Protein 3G5O (pdb70)

Organism: Mycobacterium tuberculosis (strain ATCC 25618 / H37Rv) (NCBI:txid83332)

GO terms:
  GO:0006355 regulation of DNA-templated transcription (P, IDA)
  GO:0045927 positive regulation of growth (P, IMP)
  GO:0097351 toxin sequestering activity (F, IPI)
  GO:0005515 protein binding (F, IPI)

Structure (mmCIF, N/CA/C/O backbone):
data_3G5O
#
_entry.id   3G5O
#
_cell.length_a   75.540
_cell.length_b   79.481
_cell.length_c   86.278
_cell.angle_alpha   90.00
_cell.angle_beta   90.00
_cell.angle_gamma   90.00
#
_symmetry.space_group_name_H-M   'P 21 21 21'
#
loop_
_entity.id
_entity.type
_entity.pdbx_description
1 polymer 'Uncharacterized protein Rv2865'
2 polymer 'Uncharacterized protein Rv2866'
3 non-polymer 'THIOCYANATE ION'
4 non-polymer 'CHLORIDE ION'
5 non-polymer GLYCEROL
6 non-polymer IMIDAZOLE
7 non-polymer 2-AMINO-2-HYDROXYMETHYL-PROPANE-1,3-DIOL
8 water water
#
loop_
_atom_site.group_PDB
_atom_site.id
_atom_site.type_symbol
_atom_site.label_atom_id
_atom_site.label_alt_id
_atom_site.label_comp_id
_atom_site.label_asym_id
_atom_site.label_entity_id
_atom_site.label_seq_id
_atom_site.pdbx_PDB_ins_code
_atom_site.Cartn_x
_atom_site.Cartn_y
_atom_site.Cartn_z
_atom_site.occupancy
_atom_site.B_iso_or_equiv
_atom_site.auth_seq_id
_atom_site.auth_comp_id
_atom_site.auth_asym_id
_atom_site.auth_atom_id
_atom_site.pdbx_PDB_model_num
ATOM 1 N N . LEU A 1 7 ? -1.397 -3.067 29.284 1.00 49.06 7 LEU A N 1
ATOM 2 C CA . LEU A 1 7 ? -1.821 -2.797 27.874 1.00 49.24 7 LEU A CA 1
ATOM 3 C C . LEU A 1 7 ? -1.765 -1.295 27.530 1.00 49.42 7 LEU A C 1
ATOM 4 O O . LEU A 1 7 ? -2.084 -0.450 28.368 1.00 49.45 7 LEU A O 1
ATOM 6 N N . MET A 1 8 ? -1.339 -0.960 26.314 1.00 49.61 8 MET A N 1
ATOM 7 C CA . MET A 1 8 ? -1.176 0.450 25.906 1.00 49.77 8 MET A CA 1
ATOM 8 C C . MET A 1 8 ? -1.814 0.755 24.550 1.00 48.66 8 MET A C 1
ATOM 9 O O . MET A 1 8 ? -1.112 0.962 23.553 1.00 49.57 8 MET A O 1
ATOM 14 N N . ARG A 1 9 ? -3.143 0.799 24.533 1.00 46.26 9 ARG A N 1
ATOM 15 C CA . ARG A 1 9 ? -3.927 0.914 23.312 1.00 44.36 9 ARG A CA 1
ATOM 16 C C . ARG A 1 9 ? -4.096 2.355 22.790 1.00 43.28 9 ARG A C 1
ATOM 17 O O . ARG A 1 9 ? -4.278 3.299 23.553 1.00 42.85 9 ARG A O 1
ATOM 25 N N . ILE A 1 10 ? -4.036 2.504 21.472 1.00 41.79 10 ILE A N 1
ATOM 26 C CA . ILE A 1 10 ? -4.279 3.760 20.801 1.00 40.38 10 ILE A CA 1
ATOM 27 C C . ILE A 1 10 ? -5.562 3.572 20.012 1.00 39.91 10 ILE A C 1
ATOM 28 O O . ILE A 1 10 ? -5.645 2.710 19.146 1.00 39.71 10 ILE A O 1
ATOM 33 N N . LEU A 1 11 ? -6.569 4.373 20.326 1.00 38.55 11 LEU A N 1
ATOM 34 C CA . LEU A 1 11 ? -7.906 4.150 19.819 1.00 37.62 11 LEU A CA 1
ATOM 35 C C . LEU A 1 11 ? -8.582 5.416 19.332 1.00 37.11 11 LEU A C 1
ATOM 36 O O . LEU A 1 11 ? -8.441 6.474 19.948 1.00 37.45 11 LEU A O 1
ATOM 41 N N . PRO A 1 12 ? -9.352 5.304 18.235 1.00 37.05 12 PRO A N 1
ATOM 42 C CA . PRO A 1 12 ? -10.153 6.453 17.810 1.00 36.08 12 PRO A CA 1
ATOM 43 C C . PRO A 1 12 ? -11.310 6.693 18.765 1.00 35.65 12 PRO A C 1
ATOM 44 O O . PRO A 1 12 ? -11.786 5.761 19.395 1.00 34.45 12 PRO A O 1
ATOM 48 N N . ILE A 1 13 ? -11.749 7.942 18.851 1.00 34.91 13 ILE A N 1
ATOM 49 C CA . ILE A 1 13 ? -12.831 8.334 19.716 1.00 36.22 13 ILE A CA 1
ATOM 50 C C . ILE A 1 13 ? -14.129 7.589 19.362 1.00 36.42 13 ILE A C 1
ATOM 51 O O . ILE A 1 13 ? -14.904 7.246 20.262 1.00 36.24 13 ILE A O 1
ATOM 56 N N . SER A 1 14 ? -14.336 7.299 18.063 1.00 36.35 14 SER A N 1
ATOM 57 C CA . SER A 1 14 ? -15.486 6.497 17.601 1.00 36.87 14 SER A CA 1
ATOM 58 C C . SER A 1 14 ? -15.537 5.095 18.215 1.00 37.01 14 SER A C 1
ATOM 59 O O . SER A 1 14 ? -16.613 4.570 18.458 1.00 37.91 14 SER A O 1
ATOM 62 N N . THR A 1 15 ? -14.383 4.498 18.478 1.00 36.62 15 THR A N 1
ATOM 63 C CA . THR A 1 15 ? -14.339 3.205 19.126 1.00 36.55 15 THR A CA 1
ATOM 64 C C . THR A 1 15 ? -14.742 3.331 20.594 1.00 37.51 15 THR A C 1
ATOM 65 O O . THR A 1 15 ? -15.363 2.414 21.147 1.00 37.33 15 THR A O 1
ATOM 69 N N . ILE A 1 16 ? -14.401 4.462 21.225 1.00 37.86 16 ILE A N 1
ATOM 70 C CA . ILE A 1 16 ? -14.745 4.673 22.638 1.00 38.51 16 ILE A CA 1
ATOM 71 C C . ILE A 1 16 ? -16.244 4.953 22.852 1.00 39.54 16 ILE A C 1
ATOM 72 O O . ILE A 1 16 ? -16.865 4.376 23.741 1.00 39.40 16 ILE A O 1
ATOM 77 N N . LYS A 1 17 ? -16.806 5.835 22.032 1.00 41.03 17 LYS A N 1
ATOM 78 C CA . LYS A 1 17 ? -18.197 6.291 22.164 1.00 42.59 17 LYS A CA 1
ATOM 79 C C . LYS A 1 17 ? -19.192 5.132 22.230 1.00 42.68 17 LYS A C 1
ATOM 80 O O . LYS A 1 17 ? -19.224 4.275 21.347 1.00 42.77 17 LYS A O 1
ATOM 86 N N . GLY A 1 18 ? -20.009 5.117 23.276 1.00 42.80 18 GLY A N 1
ATOM 87 C CA . GLY A 1 18 ? -21.027 4.070 23.431 1.00 42.48 18 GLY A CA 1
ATOM 88 C C . GLY A 1 18 ? -20.576 2.907 24.298 1.00 41.92 18 GLY A C 1
ATOM 89 O O . GLY A 1 18 ? -21.429 2.183 24.857 1.00 42.68 18 GLY A O 1
ATOM 90 N N . LYS A 1 19 ? -19.245 2.717 24.392 1.00 40.17 19 LYS A N 1
ATOM 91 C CA . LYS A 1 19 ? -18.638 1.763 25.324 1.00 37.94 19 LYS A CA 1
ATOM 92 C C . LYS A 1 19 ? -17.869 2.480 26.470 1.00 35.74 19 LYS A C 1
ATOM 93 O O . LYS A 1 19 ? -16.932 1.931 27.052 1.00 34.15 19 LYS A O 1
ATOM 99 N N . LEU A 1 20 ? -18.303 3.689 26.806 1.00 33.30 20 LEU A N 1
ATOM 100 C CA . LEU A 1 20 ? -17.559 4.516 27.755 1.00 32.12 20 LEU A CA 1
ATOM 101 C C . LEU A 1 20 ? -17.453 3.804 29.094 1.00 30.86 20 LEU A C 1
ATOM 102 O O . LEU A 1 20 ? -16.382 3.777 29.696 1.00 28.84 20 LEU A O 1
ATOM 107 N N . ASN A 1 21 ? -18.568 3.218 29.535 1.00 29.78 21 ASN A N 1
ATOM 108 C CA . ASN A 1 21 ? -18.601 2.495 30.793 1.00 30.58 21 ASN A CA 1
ATOM 109 C C . ASN A 1 21 ? -17.487 1.463 30.807 1.00 29.25 21 ASN A C 1
ATOM 110 O O . ASN A 1 21 ? -16.773 1.340 31.803 1.00 27.98 21 ASN A O 1
ATOM 115 N N . GLU A 1 22 ? -17.348 0.723 29.696 1.00 27.57 22 GLU A N 1
ATOM 116 C CA . GLU A 1 22 ? -16.474 -0.448 29.666 1.00 26.47 22 GLU A CA 1
ATOM 117 C C . GLU A 1 22 ? -15.022 -0.009 29.655 1.00 25.20 22 GLU A C 1
ATOM 118 O O . GLU A 1 22 ? -14.210 -0.591 30.371 1.00 24.47 22 GLU A O 1
ATOM 124 N N . PHE A 1 23 ? -14.715 1.019 28.869 1.00 23.31 23 PHE A N 1
ATOM 125 C CA . PHE A 1 23 ? -13.334 1.533 28.807 1.00 24.51 23 PHE A CA 1
ATOM 126 C C . PHE A 1 23 ? -12.893 2.136 30.144 1.00 24.07 23 PHE A C 1
ATOM 127 O O . PHE A 1 23 ? -11.745 1.926 30.563 1.00 24.64 23 PHE A O 1
ATOM 135 N N . VAL A 1 24 ? -13.801 2.880 30.791 1.00 23.29 24 VAL A N 1
ATOM 136 C CA . VAL A 1 24 ? -13.541 3.409 32.135 1.00 23.94 24 VAL A CA 1
ATOM 137 C C . VAL A 1 24 ? -13.342 2.269 33.159 1.00 25.53 24 VAL A C 1
ATOM 138 O O . VAL A 1 24 ? -12.363 2.293 33.941 1.00 23.92 24 VAL A O 1
ATOM 142 N N . ASP A 1 25 ? -14.224 1.264 33.130 1.00 26.70 25 ASP A N 1
ATOM 143 C CA . ASP A 1 25 ? -14.063 0.093 34.014 1.00 28.62 25 ASP A CA 1
ATOM 144 C C . ASP A 1 25 ? -12.706 -0.563 33.806 1.00 28.67 25 ASP A C 1
ATOM 145 O O . ASP A 1 25 ? -12.078 -0.969 34.797 1.00 29.71 25 ASP A O 1
ATOM 150 N N . ALA A 1 26 ? -12.263 -0.671 32.538 1.00 28.06 26 ALA A N 1
ATOM 151 C CA . ALA A 1 26 ? -11.017 -1.359 32.188 1.00 28.92 26 ALA A CA 1
ATOM 152 C C . ALA A 1 26 ? -9.752 -0.670 32.747 1.00 28.66 26 ALA A C 1
ATOM 153 O O . ALA A 1 26 ? -8.920 -1.333 33.359 1.00 29.97 26 ALA A O 1
ATOM 155 N N . VAL A 1 27 ? -9.603 0.640 32.536 1.00 27.22 27 VAL A N 1
ATOM 156 C CA . VAL A 1 27 ? -8.433 1.325 33.063 1.00 26.09 27 VAL A CA 1
ATOM 157 C C . VAL A 1 27 ? -8.498 1.455 34.605 1.00 26.41 27 VAL A C 1
ATOM 158 O O . VAL A 1 27 ? -7.470 1.476 35.284 1.00 26.20 27 VAL A O 1
ATOM 162 N N . SER A 1 28 ? -9.707 1.510 35.137 1.00 27.05 28 SER A N 1
ATOM 163 C CA . SER A 1 28 ? -9.928 1.656 36.547 1.00 29.19 28 SER A CA 1
ATOM 164 C C . SER A 1 28 ? -9.290 0.550 37.366 1.00 30.17 28 SER A C 1
ATOM 165 O O . SER A 1 28 ? -8.781 0.769 38.459 1.00 30.28 28 SER A O 1
ATOM 168 N N . SER A 1 29 ? -9.371 -0.654 36.850 1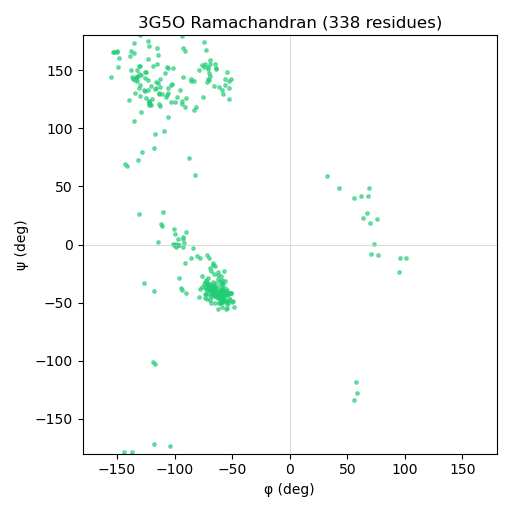.00 31.09 29 SER A N 1
ATOM 169 C CA . SER A 1 29 ? -8.960 -1.823 37.617 1.00 32.93 29 SER A CA 1
ATOM 170 C C . SER A 1 29 ? -7.526 -2.279 37.283 1.00 33.05 29 SER A C 1
ATOM 171 O O . SER A 1 29 ? -7.028 -3.284 37.840 1.00 33.95 29 SER A O 1
ATOM 174 N N . THR A 1 30 ? -6.836 -1.513 36.432 1.00 31.89 30 THR A N 1
ATOM 175 C CA . THR A 1 30 ? -5.542 -1.918 35.895 1.00 30.89 30 THR A CA 1
ATOM 176 C C . THR A 1 30 ? -4.564 -0.735 35.711 1.00 29.91 30 THR A C 1
ATOM 177 O O . THR A 1 30 ? -4.888 0.425 36.005 1.00 28.59 30 THR A O 1
ATOM 181 N N . GLN A 1 31 ? -3.383 -1.062 35.196 1.00 27.95 31 GLN A N 1
ATOM 182 C CA . GLN A 1 31 ? -2.419 -0.110 34.737 1.00 28.34 31 GLN A CA 1
ATOM 183 C C . GLN A 1 31 ? -2.580 0.245 33.242 1.00 27.71 31 GLN A C 1
ATOM 184 O O . GLN A 1 31 ? -1.729 0.903 32.688 1.00 27.72 31 GLN A O 1
ATOM 190 N N . ASP A 1 32 ? -3.671 -0.152 32.598 1.00 28.19 32 ASP A N 1
ATOM 191 C CA . ASP A 1 32 ? -3.804 0.049 31.153 1.00 29.24 32 ASP A CA 1
ATOM 192 C C . ASP A 1 32 ? -3.977 1.544 30.832 1.00 28.86 32 ASP A C 1
ATOM 193 O O . ASP A 1 32 ? -4.557 2.293 31.621 1.00 27.23 32 ASP A O 1
ATOM 198 N N . GLN A 1 33 ? -3.467 1.985 29.688 1.00 28.50 33 GLN A N 1
ATOM 199 C CA . GLN A 1 33 ? -3.746 3.333 29.216 1.00 29.34 33 GLN A CA 1
ATOM 200 C C . GLN A 1 33 ? -4.319 3.318 27.834 1.00 28.12 33 GLN A C 1
ATOM 201 O O . GLN A 1 33 ? -3.978 2.459 27.022 1.00 28.06 33 GLN A O 1
ATOM 207 N N . ILE A 1 34 ? -5.161 4.297 27.569 1.00 26.62 34 ILE A N 1
ATOM 208 C CA . ILE A 1 34 ? -5.729 4.485 26.250 1.00 26.86 34 ILE A CA 1
ATOM 209 C C . ILE A 1 34 ? -5.353 5.867 25.779 1.00 26.46 34 ILE A C 1
ATOM 210 O O . ILE A 1 34 ? -5.665 6.850 26.447 1.00 25.90 34 ILE A O 1
ATOM 215 N N . THR A 1 35 ? -4.651 5.948 24.654 1.00 26.80 35 THR A N 1
ATOM 216 C CA . THR A 1 35 ? -4.496 7.206 23.950 1.00 26.78 35 THR A CA 1
ATOM 217 C C . THR A 1 35 ? -5.660 7.297 22.968 1.00 27.65 35 THR A C 1
ATOM 218 O O . THR A 1 35 ? -5.885 6.378 22.125 1.00 26.88 35 THR A O 1
ATOM 222 N N . ILE A 1 36 ? -6.384 8.404 23.071 1.00 27.04 36 ILE A N 1
ATOM 223 C CA . ILE A 1 36 ? -7.586 8.599 22.332 1.00 28.04 36 ILE A CA 1
ATOM 224 C C . ILE A 1 36 ? -7.208 9.538 21.203 1.00 29.37 36 ILE A C 1
ATOM 225 O O . ILE A 1 36 ? -6.693 10.623 21.463 1.00 27.98 36 ILE A O 1
ATOM 230 N N . THR A 1 37 ? -7.435 9.109 19.960 1.00 30.60 37 THR A N 1
ATOM 231 C CA . THR A 1 37 ? -7.117 9.963 18.808 1.00 33.46 37 THR A CA 1
ATOM 232 C C . THR A 1 37 ? -8.348 10.649 18.223 1.00 35.48 37 THR A C 1
ATOM 233 O O . THR A 1 37 ? -9.472 10.152 18.320 1.00 35.04 37 THR A O 1
ATOM 237 N N . LYS A 1 38 ? -8.100 11.803 17.623 1.00 38.32 38 LYS A N 1
ATOM 238 C CA . LYS A 1 38 ? -9.111 12.638 17.006 1.00 41.94 38 LYS A CA 1
ATOM 239 C C . LYS A 1 38 ? -8.438 13.124 15.727 1.00 43.93 38 LYS A C 1
ATOM 240 O O . LYS A 1 38 ? -7.332 13.675 15.779 1.00 44.01 38 LYS A O 1
ATOM 246 N N . ASN A 1 39 ? -9.091 12.873 14.584 1.00 46.44 39 ASN A N 1
ATOM 247 C CA . ASN A 1 39 ? -8.510 13.098 13.244 1.00 48.15 39 ASN A CA 1
ATOM 248 C C . ASN A 1 39 ? -7.175 12.349 13.072 1.00 48.09 39 ASN A C 1
ATOM 249 O O . ASN A 1 39 ? -6.208 12.891 12.523 1.00 48.97 39 ASN A O 1
ATOM 254 N N . GLY A 1 40 ? -7.099 11.121 13.582 1.00 47.30 40 GLY A N 1
ATOM 255 C CA . GLY A 1 40 ? -5.832 10.359 13.535 1.00 46.38 40 GLY A CA 1
ATOM 256 C C . GLY A 1 40 ? -4.682 10.839 14.437 1.00 44.86 40 GLY A C 1
ATOM 257 O O . GLY A 1 40 ? -3.656 10.151 14.554 1.00 45.50 40 GLY A O 1
ATOM 258 N N . ALA A 1 41 ? -4.836 12.003 15.084 1.00 42.38 41 ALA A N 1
ATOM 259 C CA . ALA A 1 41 ? -3.789 12.520 15.989 1.00 38.99 41 ALA A CA 1
ATOM 260 C C . ALA A 1 41 ? -4.125 12.302 17.491 1.00 36.56 41 ALA A C 1
ATOM 261 O O . ALA A 1 41 ? -5.274 12.531 17.908 1.00 34.89 41 ALA A O 1
ATOM 263 N N . PRO A 1 42 ? -3.122 11.891 18.308 1.00 34.15 42 PRO A N 1
ATOM 264 C CA . PRO A 1 42 ? -3.410 11.667 19.737 1.00 31.91 42 PRO A CA 1
ATOM 265 C C . PRO A 1 42 ? -3.980 12.962 20.301 1.00 30.02 42 PRO A C 1
ATOM 266 O O . PRO A 1 42 ? -3.486 14.027 19.962 1.00 30.22 42 PRO A O 1
ATOM 270 N N . ALA A 1 43 ? -5.017 12.879 21.119 1.00 27.31 43 ALA A N 1
ATOM 271 C CA . ALA A 1 43 ? -5.635 14.075 21.683 1.00 26.58 43 ALA A CA 1
ATOM 272 C C . ALA A 1 43 ? -5.745 14.054 23.198 1.00 25.40 43 ALA A C 1
ATOM 273 O O . ALA A 1 43 ? -5.661 15.102 23.831 1.00 25.48 43 ALA A O 1
ATOM 275 N N . ALA A 1 44 ? -5.937 12.867 23.768 1.00 24.66 44 ALA A N 1
ATOM 276 C CA . ALA A 1 44 ? -6.092 12.703 25.213 1.00 23.28 44 ALA A CA 1
ATOM 277 C C . ALA A 1 44 ? -5.642 11.320 25.597 1.00 23.70 44 ALA A C 1
ATOM 278 O O . ALA A 1 44 ? -5.530 10.397 24.738 1.00 24.33 44 ALA A O 1
ATOM 280 N N . VAL A 1 45 ? -5.444 11.148 26.899 1.00 22.23 45 VAL A N 1
ATOM 281 C CA . VAL A 1 45 ? -5.064 9.868 27.427 1.00 20.81 45 VAL A CA 1
ATOM 282 C C . VAL A 1 45 ? -6.017 9.578 28.587 1.00 21.39 45 VAL A C 1
ATOM 283 O O . VAL A 1 45 ? -6.321 10.469 29.414 1.00 19.96 45 VAL A O 1
ATOM 287 N N . LEU A 1 46 ? -6.483 8.331 28.641 1.00 21.21 46 LEU A N 1
ATOM 288 C CA . LEU A 1 46 ? -7.286 7.872 29.770 1.00 22.90 46 LEU A CA 1
ATOM 289 C C . LEU A 1 46 ? -6.550 6.812 30.578 1.00 22.66 46 LEU A C 1
ATOM 290 O O . LEU A 1 46 ? -6.059 5.839 30.002 1.00 23.70 46 LEU A O 1
ATOM 295 N N . VAL A 1 47 ? -6.485 6.987 31.908 1.00 22.91 47 VAL A N 1
ATOM 296 C CA . VAL A 1 47 ? -5.879 5.992 32.802 1.00 22.50 47 VAL A CA 1
ATOM 297 C C . VAL A 1 47 ? -6.737 5.821 34.048 1.00 21.84 47 VAL A C 1
ATOM 298 O O . VAL A 1 47 ? -7.591 6.642 34.309 1.00 21.18 47 VAL A O 1
ATOM 302 N N . GLY A 1 48 ? -6.493 4.768 34.834 1.00 21.10 48 GLY A N 1
ATOM 303 C CA . GLY A 1 48 ? -7.257 4.546 36.076 1.00 19.81 48 GLY A CA 1
ATOM 304 C C . GLY A 1 48 ? -6.983 5.688 37.046 1.00 20.54 48 GLY A C 1
ATOM 305 O O . GLY A 1 48 ? -5.892 6.319 37.004 1.00 20.90 48 GLY A O 1
ATOM 306 N N . ALA A 1 49 ? -7.951 5.981 37.909 1.00 20.29 49 ALA A N 1
ATOM 307 C CA . ALA A 1 49 ? -7.704 6.922 38.990 1.00 20.03 49 ALA A CA 1
ATOM 308 C C . ALA A 1 49 ? -6.577 6.483 39.939 1.00 20.38 49 ALA A C 1
ATOM 309 O O . ALA A 1 49 ? -5.745 7.328 40.369 1.00 20.32 49 ALA A O 1
ATOM 311 N N . ASP A 1 50 ? -6.551 5.198 40.297 1.00 20.53 50 ASP A N 1
ATOM 312 C CA . ASP A 1 50 ? -5.486 4.648 41.129 1.00 20.73 50 ASP A CA 1
ATOM 313 C C . ASP A 1 50 ? -4.149 4.760 40.380 1.00 19.80 50 ASP A C 1
ATOM 314 O O . ASP A 1 50 ? -3.133 5.147 40.960 1.00 19.34 50 ASP A O 1
ATOM 319 N N . GLU A 1 51 ? -4.152 4.418 39.092 1.00 19.51 51 GLU A N 1
ATOM 320 C CA . GLU A 1 51 ? -2.940 4.580 38.278 1.00 19.23 51 GLU A CA 1
ATOM 321 C C . GLU A 1 51 ? -2.419 6.043 38.255 1.00 19.40 51 GLU A C 1
ATOM 322 O O . GLU A 1 51 ? -1.203 6.287 38.358 1.00 17.60 51 GLU A O 1
ATOM 328 N N . TRP A 1 52 ? -3.338 6.994 38.166 1.00 18.30 52 TRP A N 1
ATOM 329 C CA . TRP A 1 52 ? -2.978 8.405 38.163 1.00 20.01 52 TRP A CA 1
ATOM 330 C C . TRP A 1 52 ? -2.311 8.785 39.505 1.00 20.36 52 TRP A C 1
ATOM 331 O O . TRP A 1 52 ? -1.264 9.418 39.518 1.00 21.19 52 TRP A O 1
ATOM 342 N N . GLU A 1 53 ? -2.881 8.322 40.604 1.00 19.29 53 GLU A N 1
ATOM 343 C CA . GLU A 1 53 ? -2.288 8.503 41.946 1.00 21.49 53 GLU A CA 1
ATOM 344 C C . GLU A 1 53 ? -0.869 7.862 42.053 1.00 19.34 53 GLU A C 1
ATOM 345 O O . GLU A 1 53 ? 0.071 8.511 42.528 1.00 18.99 53 GLU A O 1
ATOM 351 N N . SER A 1 54 ? -0.743 6.601 41.635 1.00 17.63 54 SER A N 1
ATOM 352 C CA . SER A 1 54 ? 0.567 5.926 41.570 1.00 18.22 54 SER A CA 1
ATOM 353 C C . SER A 1 54 ? 1.628 6.758 40.846 1.00 17.70 54 SER A C 1
ATOM 354 O O . SER A 1 54 ? 2.765 6.940 41.334 1.00 16.59 54 SER A O 1
ATOM 357 N N . LEU A 1 55 ? 1.258 7.270 39.681 1.00 18.03 55 LEU A N 1
ATOM 358 C CA . LEU A 1 55 ? 2.144 8.155 38.936 1.00 19.66 55 LEU A CA 1
ATOM 359 C C . LEU A 1 55 ? 2.508 9.463 39.681 1.00 18.66 55 LEU A C 1
ATOM 360 O O . LEU A 1 55 ? 3.691 9.814 39.752 1.00 18.84 55 LEU A O 1
ATOM 365 N N . GLN A 1 56 ? 1.513 10.179 40.202 1.00 18.23 56 GLN A N 1
ATOM 366 C CA . GLN A 1 56 ? 1.768 11.387 41.002 1.00 18.03 56 GLN A CA 1
ATOM 367 C C . GLN A 1 56 ? 2.706 11.110 42.186 1.00 17.63 56 GLN A C 1
ATOM 368 O O . GLN A 1 56 ? 3.579 11.903 42.469 1.00 17.02 56 GLN A O 1
ATOM 374 N N . GLU A 1 57 ? 2.516 9.984 42.893 1.00 17.15 57 GLU A N 1
ATOM 375 C CA . GLU A 1 57 ? 3.377 9.690 44.018 1.00 16.63 57 GLU A CA 1
ATOM 376 C C . GLU A 1 57 ? 4.781 9.254 43.550 1.00 16.88 57 GLU A C 1
ATOM 377 O O . GLU A 1 57 ? 5.777 9.507 44.228 1.00 16.33 57 GLU A O 1
ATOM 383 N N . THR A 1 58 ? 4.876 8.586 42.397 1.00 16.00 58 THR A N 1
ATOM 384 C CA . THR A 1 58 ? 6.185 8.241 41.881 1.00 15.99 58 THR A CA 1
ATOM 385 C C . THR A 1 58 ? 6.980 9.513 41.556 1.00 16.05 58 THR A C 1
ATOM 386 O O . THR A 1 58 ? 8.181 9.612 41.856 1.00 16.59 58 THR A O 1
ATOM 390 N N . LEU A 1 59 ? 6.306 10.449 40.899 1.00 16.57 59 LEU A N 1
ATOM 391 C CA . LEU A 1 59 ? 6.885 11.767 40.602 1.00 17.89 59 LEU A CA 1
ATOM 392 C C . LEU A 1 59 ? 7.368 12.452 41.872 1.00 17.60 59 LEU A C 1
ATOM 393 O O . LEU A 1 59 ? 8.509 12.934 41.936 1.00 17.94 59 LEU A O 1
ATOM 398 N N . TYR A 1 60 ? 6.523 12.474 42.899 1.00 18.09 60 TYR A N 1
ATOM 399 C CA . TYR A 1 60 ? 6.954 13.071 44.152 1.00 18.66 60 TYR A CA 1
ATOM 400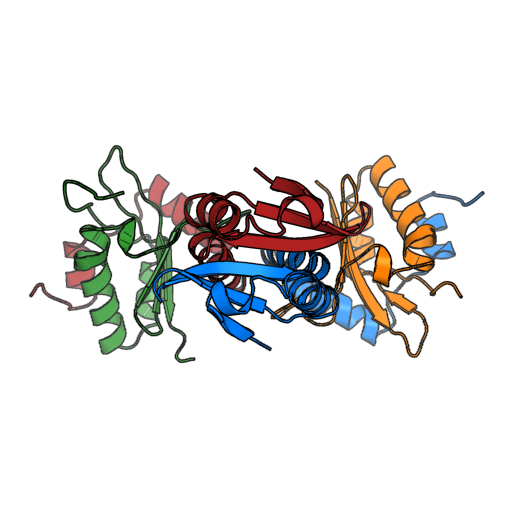 C C . TYR A 1 60 ? 8.257 12.431 44.684 1.00 18.24 60 TYR A C 1
ATOM 401 O O . TYR A 1 60 ? 9.250 13.133 44.974 1.00 17.19 60 TYR A O 1
ATOM 410 N N . TRP A 1 61 ? 8.220 11.107 44.848 1.00 17.51 61 TRP A N 1
ATOM 411 C CA . TRP A 1 61 ? 9.318 10.420 45.545 1.00 18.51 61 TRP A CA 1
ATOM 412 C C . TRP A 1 61 ? 10.643 10.460 44.796 1.00 18.78 61 TRP A C 1
ATOM 413 O O . TRP A 1 61 ? 11.711 10.648 45.435 1.00 17.50 61 TRP A O 1
ATOM 424 N N . LEU A 1 62 ? 10.574 10.331 43.454 1.00 18.03 62 LEU A N 1
ATOM 425 C CA . LEU A 1 62 ? 11.813 10.395 42.632 1.00 17.86 62 LEU A CA 1
ATOM 426 C C . LEU A 1 62 ? 12.525 11.744 42.729 1.00 17.61 62 LEU A C 1
ATOM 427 O O . LEU A 1 62 ? 13.725 11.825 42.468 1.00 17.64 62 LEU A O 1
ATOM 432 N N . ALA A 1 63 ? 11.771 12.794 43.085 1.00 17.88 63 ALA A N 1
ATOM 433 C CA . ALA A 1 63 ? 12.312 14.161 43.240 1.00 18.24 63 ALA A CA 1
ATOM 434 C C . ALA A 1 63 ? 12.946 14.455 44.613 1.00 19.57 63 ALA A C 1
ATOM 435 O O . ALA A 1 63 ? 13.462 15.569 44.824 1.00 18.05 63 ALA A O 1
ATOM 437 N N . GLN A 1 64 ? 12.888 13.487 45.549 1.00 19.42 64 GLN A N 1
ATOM 438 C CA . GLN A 1 64 ? 13.423 13.736 46.889 1.00 19.80 64 GLN A CA 1
ATOM 439 C C . GLN A 1 64 ? 14.945 13.450 46.997 1.00 19.76 64 GLN A C 1
ATOM 440 O O . GLN A 1 64 ? 15.456 12.515 46.384 1.00 19.18 64 GLN A O 1
ATOM 446 N N . PRO A 1 65 ? 15.670 14.280 47.760 1.00 20.43 65 PRO A N 1
ATOM 447 C CA . PRO A 1 65 ? 17.131 14.117 47.826 1.00 20.77 65 PRO A CA 1
ATOM 448 C C . PRO A 1 65 ? 17.509 12.800 48.488 1.00 21.10 65 PRO A C 1
ATOM 449 O O . PRO A 1 65 ? 16.873 12.417 49.497 1.00 21.83 65 PRO A O 1
ATOM 453 N N . GLY A 1 66 ? 18.485 12.099 47.911 1.00 20.91 66 GLY A N 1
ATOM 454 C CA . GLY A 1 66 ? 19.000 10.853 48.477 1.00 22.08 66 GLY A CA 1
ATOM 455 C C . GLY A 1 66 ? 17.945 9.756 48.514 1.00 22.41 66 GLY A C 1
ATOM 456 O O . GLY A 1 66 ? 18.042 8.834 49.356 1.00 23.84 66 GLY A O 1
ATOM 457 N N . ILE A 1 67 ? 16.920 9.852 47.656 1.00 21.25 67 ILE A N 1
ATOM 458 C CA . ILE A 1 67 ? 15.842 8.828 47.655 1.00 20.41 67 ILE A CA 1
ATOM 459 C C . ILE A 1 67 ? 16.365 7.401 47.437 1.00 20.89 67 ILE A C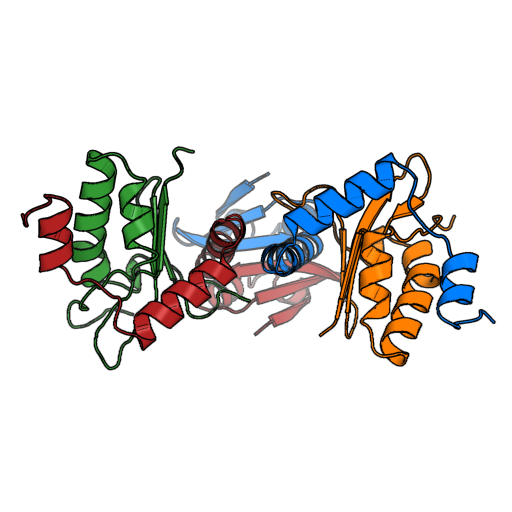 1
ATOM 460 O O . ILE A 1 67 ? 16.019 6.492 48.204 1.00 19.58 67 ILE A O 1
ATOM 465 N N . ARG A 1 68 ? 17.222 7.183 46.436 1.00 20.68 68 ARG A N 1
ATOM 466 C CA . ARG A 1 68 ? 17.659 5.810 46.150 1.00 21.11 68 ARG A CA 1
ATOM 467 C C . ARG A 1 68 ? 18.550 5.212 47.267 1.00 21.86 68 ARG A C 1
ATOM 468 O O . ARG A 1 68 ? 18.414 4.014 47.609 1.00 21.88 68 ARG A O 1
ATOM 476 N N . GLU A 1 69 ? 19.417 6.057 47.813 1.00 22.07 69 GLU A N 1
ATOM 477 C CA . GLU A 1 69 ? 20.297 5.760 48.956 1.00 24.08 69 GLU A CA 1
ATOM 478 C C . GLU A 1 69 ? 19.498 5.452 50.214 1.00 24.13 69 GLU A C 1
ATOM 479 O O . GLU A 1 69 ? 19.844 4.517 50.935 1.00 24.11 69 GLU A O 1
ATOM 485 N N . SER A 1 70 ? 18.429 6.230 50.460 1.00 23.95 70 SER A N 1
ATOM 486 C CA . SER A 1 70 ? 17.446 5.975 51.515 1.00 24.06 70 SER A CA 1
ATOM 487 C C . SER A 1 70 ? 16.865 4.578 51.416 1.00 23.14 70 SER A C 1
ATOM 488 O O . SER A 1 70 ? 16.774 3.860 52.414 1.00 22.88 70 SER A O 1
ATOM 491 N N . ILE A 1 71 ? 16.401 4.235 50.221 1.00 21.17 71 ILE A N 1
ATOM 492 C CA . ILE A 1 71 ? 15.742 2.951 49.995 1.00 20.76 71 ILE A CA 1
ATOM 493 C C . ILE A 1 71 ? 16.723 1.790 50.153 1.00 21.16 71 ILE A C 1
ATOM 494 O O . ILE A 1 71 ? 16.400 0.787 50.767 1.00 20.82 71 ILE A O 1
ATOM 499 N N . ALA A 1 72 ? 17.939 1.972 49.669 1.00 21.18 72 ALA A N 1
ATOM 500 C CA . ALA A 1 72 ? 18.960 0.949 49.809 1.00 22.31 72 ALA A CA 1
ATOM 501 C C . ALA A 1 72 ? 19.324 0.738 51.292 1.00 22.07 72 ALA A C 1
ATOM 502 O O . ALA A 1 72 ? 19.470 -0.397 51.720 1.00 23.40 72 ALA A O 1
ATOM 504 N N . GLU A 1 73 ? 19.421 1.814 52.069 1.00 23.07 73 GLU A N 1
ATOM 505 C CA . GLU A 1 73 ? 19.704 1.726 53.505 1.00 24.10 73 GLU A CA 1
ATOM 506 C C . GLU A 1 73 ? 18.539 1.085 54.279 1.00 22.76 73 GLU A C 1
ATOM 507 O O . GLU A 1 73 ? 18.730 0.221 55.143 1.00 20.99 73 GLU A O 1
ATOM 513 N N . ALA A 1 74 ? 17.322 1.478 53.929 1.00 20.41 74 ALA A N 1
ATOM 514 C CA . ALA A 1 74 ? 16.125 0.868 54.535 1.00 20.76 74 ALA A CA 1
ATOM 515 C C . ALA A 1 74 ? 15.987 -0.623 54.142 1.00 21.26 74 ALA A C 1
ATOM 516 O O . ALA A 1 74 ? 15.585 -1.460 54.963 1.00 19.65 74 ALA A O 1
ATOM 518 N N . ASP A 1 75 ? 16.343 -0.948 52.899 1.00 21.19 75 ASP A N 1
ATOM 519 C CA . ASP A 1 75 ? 16.358 -2.342 52.473 1.00 22.88 75 ASP A CA 1
ATOM 520 C C . ASP A 1 75 ? 17.420 -3.186 53.222 1.00 23.03 75 ASP A C 1
ATOM 521 O O . ASP A 1 75 ? 17.144 -4.356 53.558 1.00 22.50 75 ASP A O 1
ATOM 526 N N . ALA A 1 76 ? 18.597 -2.602 53.482 1.00 23.09 76 ALA A N 1
ATOM 527 C CA . ALA A 1 76 ? 19.602 -3.274 54.317 1.00 23.83 76 ALA A CA 1
ATOM 528 C C . ALA A 1 76 ? 19.146 -3.461 55.767 1.00 23.95 76 ALA A C 1
ATOM 529 O O . ALA A 1 76 ? 19.417 -4.516 56.362 1.00 22.39 76 ALA A O 1
ATOM 531 N N . ASP A 1 77 ? 18.407 -2.481 56.321 1.00 23.32 77 ASP A N 1
ATOM 532 C CA . ASP A 1 77 ? 17.782 -2.664 57.650 1.00 23.76 77 ASP A CA 1
ATOM 533 C C . ASP A 1 77 ? 16.831 -3.847 57.631 1.00 23.02 77 ASP A C 1
ATOM 534 O O . ASP A 1 77 ? 16.863 -4.708 58.548 1.00 22.78 77 ASP A O 1
ATOM 539 N N . ILE A 1 78 ? 15.981 -3.901 56.598 1.00 22.45 78 ILE A N 1
ATOM 540 C CA . ILE A 1 78 ? 15.033 -4.974 56.536 1.00 23.40 78 ILE A CA 1
ATOM 541 C C . ILE A 1 78 ? 15.770 -6.320 56.547 1.00 24.30 78 ILE A C 1
ATOM 542 O O . ILE A 1 78 ? 15.376 -7.217 57.287 1.00 25.45 78 ILE A O 1
ATOM 547 N N . ALA A 1 79 ? 16.830 -6.438 55.758 1.00 24.17 79 ALA A N 1
ATOM 548 C CA . ALA A 1 79 ? 17.555 -7.716 55.616 1.00 25.98 79 ALA A CA 1
ATOM 549 C C . ALA A 1 79 ? 18.304 -8.118 56.894 1.00 26.67 79 ALA A C 1
ATOM 550 O O . ALA A 1 79 ? 18.578 -9.305 57.080 1.00 27.13 79 ALA A O 1
ATOM 552 N N . SER A 1 80 ? 18.626 -7.143 57.759 1.00 25.73 80 SER A N 1
ATOM 553 C CA . SER A 1 80 ? 19.305 -7.408 59.026 1.00 26.17 80 SER A CA 1
ATOM 554 C C . SER A 1 80 ? 18.352 -7.456 60.232 1.00 24.95 80 SER A C 1
ATOM 555 O O . SER A 1 80 ? 18.805 -7.618 61.336 1.00 25.05 80 SER A O 1
ATOM 558 N N . GLY A 1 81 ? 17.052 -7.265 60.018 1.00 23.38 81 GLY A N 1
ATOM 559 C CA . GLY A 1 81 ? 16.104 -7.112 61.132 1.00 22.49 81 GLY A CA 1
ATOM 560 C C . GLY A 1 81 ? 16.291 -5.828 61.961 1.00 20.40 81 GLY A C 1
ATOM 561 O O . GLY A 1 81 ? 15.911 -5.808 63.128 1.00 19.58 81 GLY A O 1
ATOM 562 N N . ARG A 1 82 ? 16.824 -4.750 61.362 1.00 19.96 82 ARG A N 1
ATOM 563 C CA . ARG A 1 82 ? 16.912 -3.459 62.096 1.00 20.66 82 ARG A CA 1
ATOM 564 C C . ARG A 1 82 ? 15.576 -2.688 61.891 1.00 20.40 82 ARG A C 1
ATOM 565 O O . ARG A 1 82 ? 15.502 -1.744 61.098 1.00 19.64 82 ARG A O 1
ATOM 573 N N . THR A 1 83 ? 14.537 -3.150 62.566 1.00 19.31 83 THR A N 1
ATOM 574 C CA . THR A 1 83 ? 13.215 -2.531 62.519 1.00 20.64 83 THR A CA 1
ATOM 575 C C . THR A 1 83 ? 12.645 -2.527 63.921 1.00 21.12 83 THR A C 1
ATOM 576 O O . THR A 1 83 ? 13.134 -3.265 64.806 1.00 20.93 83 THR A O 1
ATOM 580 N N . TYR A 1 84 ? 11.627 -1.687 64.116 1.00 20.98 84 TYR A N 1
ATOM 581 C CA . TYR A 1 84 ? 11.009 -1.417 65.417 1.00 21.35 84 TYR A CA 1
ATOM 582 C C . TYR A 1 84 ? 9.497 -1.492 65.264 1.00 21.67 84 TYR A C 1
ATOM 583 O O . TYR A 1 84 ? 8.939 -1.007 64.257 1.00 20.84 84 TYR A O 1
ATOM 592 N N . GLY A 1 85 ? 8.827 -2.056 66.261 1.00 19.94 85 GLY A N 1
ATOM 593 C CA . GLY A 1 85 ? 7.351 -2.163 66.203 1.00 20.67 85 GLY A CA 1
ATOM 594 C C . GLY A 1 85 ? 6.646 -1.145 67.090 1.00 21.06 85 GLY A C 1
ATOM 595 O O . GLY A 1 85 ? 7.283 -0.295 67.703 1.00 19.23 85 GLY A O 1
ATOM 596 N N . GLU A 1 86 ? 5.322 -1.270 67.188 1.00 22.28 86 GLU A N 1
ATOM 597 C CA . GLU A 1 86 ? 4.492 -0.286 67.871 1.00 22.68 86 GLU A CA 1
ATOM 598 C C . GLU A 1 86 ? 4.911 0.046 69.299 1.00 24.23 86 GLU A C 1
ATOM 599 O O . GLU A 1 86 ? 5.047 1.237 69.641 1.00 23.93 86 GLU A O 1
ATOM 605 N N . ASP A 1 87 ? 5.114 -0.972 70.135 1.00 24.05 87 ASP A N 1
ATOM 606 C CA . ASP A 1 87 ? 5.424 -0.674 71.548 1.00 27.05 87 ASP A CA 1
ATOM 607 C C . ASP A 1 87 ? 6.735 0.073 71.680 1.00 26.19 87 ASP A C 1
ATOM 608 O O . ASP A 1 87 ? 6.803 1.052 72.423 1.00 26.65 87 ASP A O 1
ATOM 613 N N . GLU A 1 88 ? 7.757 -0.344 70.925 1.00 25.71 88 GLU A N 1
ATOM 614 C CA . GLU A 1 88 ? 9.024 0.332 70.978 1.00 25.90 88 GLU A CA 1
ATOM 615 C C . GLU A 1 88 ? 8.956 1.778 70.496 1.00 25.01 88 GLU A C 1
ATOM 616 O O . GLU A 1 88 ? 9.553 2.673 71.109 1.00 24.48 88 GLU A O 1
ATOM 622 N N . ILE A 1 89 ? 8.252 2.001 69.387 1.00 23.10 89 ILE A N 1
ATOM 623 C CA . ILE A 1 89 ? 8.173 3.333 68.819 1.00 22.76 89 ILE A CA 1
ATOM 624 C C . ILE A 1 89 ? 7.360 4.242 69.752 1.00 23.40 89 ILE A C 1
ATOM 625 O O . ILE A 1 89 ? 7.764 5.368 70.000 1.00 24.37 89 ILE A O 1
ATOM 630 N N . ARG A 1 90 ? 6.213 3.759 70.251 1.00 24.81 90 ARG A N 1
ATOM 631 C CA . ARG A 1 90 ? 5.377 4.557 71.160 1.00 25.86 90 ARG A CA 1
ATOM 632 C C . ARG A 1 90 ? 6.144 4.926 72.422 1.00 27.49 90 ARG A C 1
ATOM 633 O O . ARG A 1 90 ? 6.088 6.079 72.882 1.00 27.74 90 ARG A O 1
ATOM 641 N N . ALA A 1 91 ? 6.900 3.977 72.959 1.00 27.64 91 ALA A N 1
ATOM 642 C CA . ALA A 1 91 ? 7.703 4.296 74.141 1.00 29.36 91 ALA A CA 1
ATOM 643 C C . ALA A 1 91 ? 8.897 5.197 73.848 1.00 30.05 91 ALA A C 1
ATOM 644 O O . ALA A 1 91 ? 9.164 6.103 74.616 1.00 30.61 91 ALA A O 1
ATOM 646 N N . GLU A 1 92 ? 9.606 5.017 72.739 1.00 29.84 92 GLU A N 1
ATOM 647 C CA . GLU A 1 92 ? 10.734 5.934 72.493 1.00 31.51 92 GLU A CA 1
ATOM 648 C C . GLU A 1 92 ? 10.287 7.387 72.224 1.00 31.25 92 GLU A C 1
ATOM 649 O O . GLU A 1 92 ? 10.978 8.346 72.597 1.00 29.93 92 GLU A O 1
ATOM 655 N N . PHE A 1 93 ? 9.157 7.552 71.539 1.00 31.10 93 PHE A N 1
ATOM 656 C CA . PHE A 1 93 ? 8.767 8.893 71.121 1.00 31.77 93 PHE A CA 1
ATOM 657 C C . PHE A 1 93 ? 7.712 9.530 72.013 1.00 32.64 93 PHE A C 1
ATOM 658 O O . PHE A 1 93 ? 7.321 10.663 71.760 1.00 33.65 93 PHE A O 1
ATOM 666 N N . GLY A 1 94 ? 7.267 8.803 73.040 1.00 33.12 94 GLY A N 1
ATOM 667 C CA . GLY A 1 94 ? 6.318 9.308 74.051 1.00 33.93 94 GLY A CA 1
ATOM 668 C C . GLY A 1 94 ? 4.914 9.532 73.478 1.00 34.54 94 GLY A C 1
ATOM 669 O O . GLY A 1 94 ? 4.337 10.618 73.653 1.00 34.56 94 GLY A O 1
ATOM 670 N N . VAL A 1 95 ? 4.394 8.535 72.755 1.00 33.17 95 VAL A N 1
ATOM 671 C CA . VAL A 1 95 ? 3.052 8.619 72.150 1.00 33.01 95 VAL A CA 1
ATOM 672 C C . VAL A 1 95 ? 2.313 7.372 72.580 1.00 34.00 95 VAL A C 1
ATOM 673 O O . VAL A 1 95 ? 2.227 6.426 71.796 1.00 32.23 95 VAL A O 1
ATOM 677 N N . PRO A 1 96 ? 1.790 7.363 73.835 1.00 35.43 96 PRO A N 1
ATOM 678 C CA . PRO A 1 96 ? 1.096 6.205 74.376 1.00 37.71 96 PRO A CA 1
ATOM 679 C C . PRO A 1 96 ? -0.246 5.962 73.684 1.00 39.54 96 PRO A C 1
ATOM 680 O O . PRO A 1 96 ? -0.832 6.875 73.104 1.00 38.35 96 PRO A O 1
ATOM 684 N N . ARG A 1 97 ? -0.695 4.716 73.725 1.00 42.66 97 ARG A N 1
ATOM 685 C CA . ARG A 1 97 ? -1.993 4.334 73.199 1.00 46.59 97 ARG A CA 1
ATOM 686 C C . ARG A 1 97 ? -3.100 4.821 74.147 1.00 48.58 97 ARG A C 1
ATOM 687 O O . ARG A 1 97 ? -2.819 5.358 75.220 1.00 48.51 97 ARG A O 1
ATOM 695 N N . ARG A 1 98 ? -4.353 4.644 73.724 1.00 51.78 98 ARG A N 1
ATOM 696 C CA . ARG A 1 98 ? -5.560 4.645 74.616 1.00 54.33 98 ARG A CA 1
ATOM 697 C C . ARG A 1 98 ? -6.427 5.884 74.506 1.00 54.81 98 ARG A C 1
ATOM 698 O O . ARG A 1 98 ? -7.369 5.887 73.702 1.00 55.33 98 ARG A O 1
ATOM 706 N N . VAL B 2 16 ? -6.322 -10.150 60.869 1.00 44.62 16 VAL B N 1
ATOM 707 C CA . VAL B 2 16 ? -6.708 -9.068 59.890 1.00 44.09 16 VAL B CA 1
ATOM 708 C C . VAL B 2 16 ? -5.621 -7.956 59.753 1.00 42.46 16 VAL B C 1
ATOM 709 O O . VAL B 2 16 ? -5.032 -7.837 58.684 1.00 42.77 16 VAL B O 1
ATOM 713 N N . PRO B 2 17 ? -5.363 -7.140 60.820 1.00 41.14 17 PRO B N 1
ATOM 714 C CA . PRO B 2 17 ? -4.390 -6.033 60.649 1.00 39.11 17 PRO B CA 1
ATOM 715 C C . PRO B 2 17 ? -2.939 -6.490 60.494 1.00 36.13 17 PRO B C 1
ATOM 716 O O . PRO B 2 17 ? -2.495 -7.428 61.158 1.00 36.13 17 PRO B O 1
ATOM 720 N N . TYR B 2 18 ? -2.208 -5.810 59.624 1.00 32.42 18 TYR B N 1
ATOM 721 C CA . TYR B 2 18 ? -0.821 -6.143 59.379 1.00 29.56 18 TYR B CA 1
ATOM 722 C C . TYR B 2 18 ? 0.045 -5.650 60.535 1.00 27.23 18 TYR B C 1
ATOM 723 O O . TYR B 2 18 ? -0.320 -4.682 61.251 1.00 25.85 18 TYR B O 1
ATOM 732 N N . THR B 2 19 ? 1.189 -6.299 60.717 1.00 24.38 19 THR B N 1
ATOM 733 C CA . THR B 2 19 ? 2.164 -5.842 61.712 1.00 23.49 19 THR B CA 1
ATOM 734 C C . THR B 2 19 ? 2.957 -4.706 61.090 1.00 22.13 19 THR B C 1
ATOM 735 O O . THR B 2 19 ? 3.630 -4.919 60.087 1.00 22.54 19 THR B O 1
ATOM 739 N N . VAL B 2 20 ? 2.898 -3.515 61.667 1.00 20.57 20 VAL B N 1
ATOM 740 C CA . VAL B 2 20 ? 3.697 -2.375 61.133 1.00 20.31 20 VAL B CA 1
ATOM 741 C C . VAL B 2 20 ? 5.050 -2.186 61.866 1.00 20.03 20 VAL B C 1
ATOM 742 O O . VAL B 2 20 ? 5.127 -2.181 63.091 1.00 19.82 20 VAL B O 1
ATOM 746 N N . ARG B 2 21 ? 6.104 -2.024 61.084 1.00 19.81 21 ARG B N 1
ATOM 747 C CA . ARG B 2 21 ? 7.452 -1.870 61.599 1.00 20.84 21 ARG B CA 1
ATOM 748 C C . ARG B 2 21 ? 8.086 -0.633 60.949 1.00 20.39 21 ARG B C 1
ATOM 749 O O . ARG B 2 21 ? 7.807 -0.331 59.756 1.00 20.22 21 ARG B O 1
ATOM 757 N N . PHE B 2 22 ? 8.932 0.061 61.712 1.00 18.27 22 PHE B N 1
ATOM 758 C CA . PHE B 2 22 ? 9.767 1.110 61.166 1.00 17.37 22 PHE B CA 1
ATOM 759 C C . PHE B 2 22 ? 11.195 0.624 61.065 1.00 18.06 22 PHE B C 1
ATOM 760 O O . PHE B 2 22 ? 11.714 0.106 62.059 1.00 17.92 22 PHE B O 1
ATOM 768 N N . THR B 2 23 ? 11.837 0.805 59.894 1.00 18.21 23 THR B N 1
ATOM 769 C CA . THR B 2 23 ? 13.288 0.637 59.757 1.00 18.65 23 THR B CA 1
ATOM 770 C C . THR B 2 23 ? 14.041 1.667 60.565 1.00 19.41 23 THR B C 1
ATOM 771 O O . THR B 2 23 ? 13.519 2.758 60.849 1.00 19.52 23 THR B O 1
ATOM 775 N N . THR B 2 24 ? 15.281 1.331 60.933 1.00 20.60 24 THR B N 1
ATOM 776 C CA . THR B 2 24 ? 16.175 2.283 61.581 1.00 22.56 24 THR B CA 1
ATOM 777 C C . THR B 2 24 ? 16.244 3.580 60.768 1.00 21.61 24 THR B C 1
ATOM 778 O O . THR B 2 24 ? 16.193 4.665 61.322 1.00 20.82 24 THR B O 1
ATOM 782 N N . THR B 2 25 ? 16.316 3.440 59.450 1.00 22.55 25 THR B N 1
ATOM 783 C CA . THR B 2 25 ? 16.364 4.561 58.536 1.00 23.45 25 THR B CA 1
ATOM 784 C C . THR B 2 25 ? 15.130 5.472 58.720 1.00 23.46 25 THR B C 1
ATOM 785 O O . THR B 2 25 ? 15.269 6.671 58.893 1.00 23.27 25 THR B O 1
ATOM 789 N N . ALA B 2 26 ? 13.936 4.879 58.747 1.00 22.19 26 ALA B N 1
ATOM 790 C CA . ALA B 2 26 ? 12.691 5.648 58.907 1.00 22.54 26 ALA B CA 1
ATOM 791 C C . ALA B 2 26 ? 12.560 6.249 60.312 1.00 23.43 26 ALA B C 1
ATOM 792 O O . ALA B 2 26 ? 12.022 7.356 60.475 1.00 24.00 26 ALA B O 1
ATOM 794 N N . ARG B 2 27 ? 13.073 5.534 61.320 1.00 23.15 27 ARG B N 1
ATOM 795 C CA . ARG B 2 27 ? 13.127 6.053 62.681 1.00 24.09 27 ARG B CA 1
ATOM 796 C C . ARG B 2 27 ? 13.938 7.364 62.782 1.00 23.76 27 ARG B C 1
ATOM 797 O O . ARG B 2 27 ? 13.519 8.279 63.471 1.00 22.86 27 ARG B O 1
ATOM 805 N N . ARG B 2 28 ? 15.087 7.436 62.096 1.00 24.11 28 ARG B N 1
ATOM 806 C CA . ARG B 2 28 ? 15.858 8.672 61.965 1.00 25.83 28 ARG B CA 1
ATOM 807 C C . ARG B 2 28 ? 14.992 9.810 61.416 1.00 25.16 28 ARG B C 1
ATOM 808 O O . ARG B 2 28 ? 15.112 10.957 61.858 1.00 24.68 28 ARG B O 1
ATOM 816 N N . ASP B 2 29 ? 14.154 9.493 60.433 1.00 24.28 29 ASP B N 1
ATOM 817 C CA . ASP B 2 29 ? 13.199 10.488 59.880 1.00 24.91 29 ASP B CA 1
ATOM 818 C C . ASP B 2 29 ? 12.216 10.973 60.926 1.00 24.63 29 ASP B C 1
ATOM 819 O O . ASP B 2 29 ? 11.878 12.159 60.969 1.00 24.51 29 ASP B O 1
ATOM 824 N N . LEU B 2 30 ? 11.737 10.052 61.753 1.00 25.56 30 LEU B N 1
ATOM 825 C CA . LEU B 2 30 ? 10.795 10.407 62.834 1.00 27.09 30 LEU B CA 1
ATOM 826 C C . LEU B 2 30 ? 11.350 11.431 63.801 1.00 28.25 30 LEU B C 1
ATOM 827 O O . LEU B 2 30 ? 10.622 12.326 64.233 1.00 27.76 30 LEU B O 1
ATOM 832 N N . HIS B 2 31 ? 12.653 11.323 64.096 1.00 29.68 31 HIS B N 1
ATOM 833 C CA . HIS B 2 31 ? 13.330 12.235 65.009 1.00 31.26 31 HIS B CA 1
ATOM 834 C C . HIS B 2 31 ? 13.397 13.653 64.512 1.00 31.64 31 HIS B C 1
ATOM 835 O O . HIS B 2 31 ? 13.639 14.556 65.310 1.00 32.47 31 HIS B O 1
ATOM 842 N N . LYS B 2 32 ? 13.196 13.862 63.212 1.00 31.36 32 LYS B N 1
ATOM 843 C CA . LYS B 2 32 ? 13.255 15.196 62.644 1.00 31.89 32 LYS B CA 1
ATOM 844 C C . LYS B 2 32 ? 11.892 15.881 62.592 1.00 30.98 32 LYS B C 1
ATOM 845 O O . LYS B 2 32 ? 11.802 17.028 62.134 1.00 30.96 32 LYS B O 1
ATOM 851 N N . LEU B 2 33 ? 10.847 15.185 63.023 1.00 28.36 33 LEU B N 1
ATOM 852 C CA . LEU B 2 33 ? 9.500 15.728 62.940 1.00 28.31 33 LEU B CA 1
ATOM 853 C C . LEU B 2 33 ? 9.140 16.599 64.147 1.00 28.05 33 LEU B C 1
ATOM 854 O O . LEU B 2 33 ? 9.434 16.223 65.277 1.00 27.40 33 LEU B O 1
ATOM 859 N N . PRO B 2 34 ? 8.431 17.717 63.905 1.00 28.68 34 PRO B N 1
ATOM 860 C CA . PRO B 2 34 ? 7.679 18.402 65.011 1.00 29.11 34 PRO B CA 1
ATOM 861 C C . PRO B 2 34 ? 6.792 17.407 65.783 1.00 28.83 34 PRO B C 1
ATOM 862 O O . PRO B 2 34 ? 6.206 16.518 65.162 1.00 27.49 34 PRO B O 1
ATOM 866 N N . PRO B 2 35 ? 6.682 17.566 67.124 1.00 28.95 35 PRO B N 1
ATOM 867 C CA . PRO B 2 35 ? 6.025 16.549 67.940 1.00 28.60 35 PRO B CA 1
ATOM 868 C C . PRO B 2 35 ? 4.576 16.247 67.530 1.00 27.53 35 PRO B C 1
ATOM 869 O O . PRO B 2 35 ? 4.154 15.117 67.669 1.00 27.26 35 PRO B O 1
ATOM 873 N N . ARG B 2 36 ? 3.809 17.229 67.054 1.00 26.86 36 ARG B N 1
ATOM 874 C CA . ARG B 2 36 ? 2.415 16.945 66.618 1.00 26.58 36 ARG B CA 1
ATOM 875 C C . ARG B 2 36 ? 2.363 16.078 65.350 1.00 25.69 36 ARG B C 1
ATOM 876 O O . ARG B 2 36 ? 1.466 15.226 65.185 1.00 25.34 36 ARG B O 1
ATOM 884 N N . ILE B 2 37 ? 3.296 16.334 64.432 1.00 23.80 37 ILE B N 1
ATOM 885 C CA . ILE B 2 37 ? 3.354 15.565 63.206 1.00 22.13 37 ILE B CA 1
ATOM 886 C C . ILE B 2 37 ? 3.880 14.161 63.531 1.00 21.99 37 ILE B C 1
ATOM 887 O O . ILE B 2 37 ? 3.362 13.158 63.026 1.00 21.25 37 ILE B O 1
ATOM 892 N N . LEU B 2 38 ? 4.903 14.095 64.385 1.00 20.87 38 LEU B N 1
ATOM 893 C CA . LEU B 2 38 ? 5.393 12.804 64.899 1.00 20.06 38 LEU B CA 1
ATOM 894 C C . LEU B 2 38 ? 4.253 11.968 65.482 1.00 19.34 38 LEU B C 1
ATOM 895 O O . LEU B 2 38 ? 4.069 10.814 65.113 1.00 18.52 38 LEU B O 1
ATOM 900 N N . ALA B 2 39 ? 3.418 12.573 66.315 1.00 18.60 39 ALA B N 1
ATOM 901 C CA . ALA B 2 39 ? 2.317 11.810 66.905 1.00 19.48 39 ALA B CA 1
ATOM 902 C C . ALA B 2 39 ? 1.278 11.363 65.847 1.00 18.76 39 ALA B C 1
ATOM 903 O O . ALA B 2 39 ? 0.744 10.282 65.940 1.00 17.76 39 ALA B O 1
ATOM 905 N N . ALA B 2 40 ? 1.081 12.174 64.810 1.00 17.85 40 ALA B N 1
ATOM 906 C CA . ALA B 2 40 ? 0.068 11.916 63.796 1.00 17.94 40 ALA B CA 1
ATOM 907 C C . ALA B 2 40 ? 0.524 10.730 62.956 1.00 18.32 40 ALA B C 1
ATOM 908 O O . ALA B 2 40 ? -0.246 9.827 62.664 1.00 18.96 40 ALA B O 1
ATOM 910 N N . VAL B 2 41 ? 1.813 10.737 62.618 1.00 18.50 41 VAL B N 1
ATOM 911 C CA . VAL B 2 41 ? 2.450 9.650 61.900 1.00 17.23 41 VAL B CA 1
ATOM 912 C C . VAL B 2 41 ? 2.312 8.354 62.696 1.00 18.63 41 VAL B C 1
ATOM 913 O O . VAL B 2 41 ? 1.936 7.332 62.140 1.00 19.21 41 VAL B O 1
ATOM 917 N N . VAL B 2 42 ? 2.641 8.386 63.984 1.00 18.79 42 VAL B N 1
ATOM 918 C CA . VAL B 2 42 ? 2.533 7.167 64.818 1.00 19.86 42 VAL B CA 1
ATOM 919 C C . VAL B 2 42 ? 1.083 6.629 64.867 1.00 20.52 42 VAL B C 1
ATOM 920 O O . VAL B 2 42 ? 0.846 5.416 64.692 1.00 20.17 42 VAL B O 1
ATOM 924 N N . GLU B 2 43 ? 0.111 7.523 65.042 1.00 20.06 43 GLU B N 1
ATOM 925 C CA . GLU B 2 43 ? -1.288 7.076 65.083 1.00 21.17 43 GLU B CA 1
ATOM 926 C C . GLU B 2 43 ? -1.754 6.506 63.754 1.00 20.66 43 GLU B C 1
ATOM 927 O O . GLU B 2 43 ? -2.456 5.524 63.705 1.00 21.02 43 GLU B O 1
ATOM 933 N N . PHE B 2 44 ? -1.338 7.103 62.655 1.00 20.97 44 PHE B N 1
ATOM 934 C CA . PHE B 2 44 ? -1.704 6.551 61.356 1.00 20.09 44 PHE B CA 1
ATOM 935 C C . PHE B 2 44 ? -1.015 5.197 61.108 1.00 19.90 44 PHE B C 1
ATOM 936 O O . PHE B 2 44 ? -1.663 4.242 60.681 1.00 18.96 44 PHE B O 1
ATOM 944 N N . ALA B 2 45 ? 0.304 5.160 61.308 1.00 19.43 45 ALA B N 1
ATOM 945 C CA . ALA B 2 45 ? 1.094 3.956 61.060 1.00 20.49 45 ALA B CA 1
ATOM 946 C C . ALA B 2 45 ? 0.552 2.734 61.797 1.00 21.17 45 ALA B C 1
ATOM 947 O O . ALA B 2 45 ? 0.483 1.648 61.229 1.00 22.18 45 ALA B O 1
ATOM 949 N N . PHE B 2 46 ? 0.149 2.905 63.059 1.00 21.95 46 PHE B N 1
ATOM 950 C CA . PHE B 2 46 ? -0.317 1.759 63.842 1.00 22.59 46 PHE B CA 1
ATOM 951 C C . PHE B 2 46 ? -1.843 1.657 63.899 1.00 23.59 46 PHE B C 1
ATOM 952 O O . PHE B 2 46 ? -2.386 0.825 64.616 1.00 24.05 46 PHE B O 1
ATOM 960 N N . GLY B 2 47 ? -2.517 2.491 63.100 1.00 23.93 47 GLY B N 1
ATOM 961 C CA . GLY B 2 47 ? -3.984 2.505 63.001 1.00 22.81 47 GLY B CA 1
ATOM 962 C C . GLY B 2 47 ? -4.396 2.145 61.598 1.00 23.21 47 GLY B C 1
ATOM 963 O O . GLY B 2 47 ? -4.361 0.959 61.211 1.00 22.17 47 GLY B O 1
ATOM 964 N N . ASP B 2 48 ? -4.775 3.167 60.814 1.00 22.74 48 ASP B N 1
ATOM 965 C CA . ASP B 2 48 ? -5.348 2.961 59.487 1.00 22.96 48 ASP B CA 1
ATOM 966 C C . ASP B 2 48 ? -4.378 2.208 58.583 1.00 22.71 48 ASP B C 1
ATOM 967 O O . ASP B 2 48 ? -4.796 1.335 57.793 1.00 21.34 48 ASP B O 1
ATOM 972 N N . LEU B 2 49 ? -3.083 2.539 58.673 1.00 21.38 49 LEU B N 1
ATOM 973 C CA . LEU B 2 49 ? -2.104 1.870 57.791 1.00 21.91 49 LEU B CA 1
ATOM 974 C C . LEU B 2 49 ? -2.056 0.366 58.074 1.00 23.04 49 LEU B C 1
ATOM 975 O O . LEU B 2 49 ? -1.944 -0.460 57.143 1.00 23.59 49 LEU B O 1
ATOM 980 N N . SER B 2 50 ? -2.112 0.040 59.352 1.00 23.22 50 SER B N 1
ATOM 981 C CA . SER B 2 50 ? -2.080 -1.341 59.770 1.00 26.70 50 SER B CA 1
ATOM 982 C C . SER B 2 50 ? -3.307 -2.088 59.273 1.00 27.01 50 SER B C 1
ATOM 983 O O . SER B 2 50 ? -3.241 -3.277 58.928 1.00 26.82 50 SER B O 1
ATOM 986 N N . ARG B 2 51 ? -4.424 -1.372 59.198 1.00 28.51 51 ARG B N 1
ATOM 987 C CA . ARG B 2 51 ? -5.695 -1.999 58.807 1.00 29.84 51 ARG B CA 1
ATOM 988 C C . ARG B 2 51 ? -5.846 -2.219 57.322 1.00 30.06 51 ARG B C 1
ATOM 989 O O . ARG B 2 51 ? -6.306 -3.292 56.923 1.00 29.92 51 ARG B O 1
ATOM 997 N N . GLU B 2 52 ? -5.495 -1.213 56.507 1.00 28.98 52 GLU B N 1
ATOM 998 C CA . GLU B 2 52 ? -5.693 -1.288 55.066 1.00 29.11 52 GLU B CA 1
ATOM 999 C C . GLU B 2 52 ? -4.577 -0.645 54.259 1.00 28.09 52 GLU B C 1
ATOM 1000 O O . GLU B 2 52 ? -4.782 0.372 53.593 1.00 27.38 52 GLU B O 1
ATOM 1006 N N . PRO B 2 53 ? -3.392 -1.261 54.268 1.00 28.15 53 PRO B N 1
ATOM 1007 C CA . PRO B 2 53 ? -2.243 -0.590 53.650 1.00 27.97 53 PRO B CA 1
ATOM 1008 C C . PRO B 2 53 ? -2.363 -0.437 52.146 1.00 28.24 53 PRO B C 1
ATOM 1009 O O . PRO B 2 53 ? -1.628 0.354 51.547 1.00 28.94 53 PRO B O 1
ATOM 1013 N N . LEU B 2 54 ? -3.257 -1.204 51.522 1.00 28.96 54 LEU B N 1
ATOM 1014 C CA . LEU B 2 54 ? -3.399 -1.142 50.074 1.00 29.04 54 LEU B CA 1
ATOM 1015 C C . LEU B 2 54 ? -4.435 -0.107 49.731 1.00 29.02 54 LEU B C 1
ATOM 1016 O O . LEU B 2 54 ? -4.555 0.291 48.593 1.00 29.28 54 LEU B O 1
ATOM 1021 N N . ARG B 2 55 ? -5.224 0.295 50.705 1.00 27.79 55 ARG B N 1
ATOM 1022 C CA . ARG B 2 55 ? -6.186 1.339 50.452 1.00 28.96 55 ARG B CA 1
ATOM 1023 C C . ARG B 2 55 ? -5.642 2.773 50.718 1.00 27.08 55 ARG B C 1
ATOM 1024 O O . ARG B 2 55 ? -5.884 3.725 49.935 1.00 27.56 55 ARG B O 1
ATOM 1032 N N . VAL B 2 56 ? -4.896 2.937 51.805 1.00 24.48 56 VAL B N 1
ATOM 1033 C CA . VAL B 2 56 ? -4.427 4.268 52.192 1.00 22.67 56 VAL B CA 1
ATOM 1034 C C . VAL B 2 56 ? -3.179 4.694 51.386 1.00 22.12 56 VAL B C 1
ATOM 1035 O O . VAL B 2 56 ? -2.737 5.824 51.473 1.00 22.17 56 VAL B O 1
ATOM 1039 N N . GLY B 2 57 ? -2.590 3.776 50.635 1.00 20.48 57 GLY B N 1
ATOM 1040 C CA . GLY B 2 57 ? -1.406 4.100 49.866 1.00 19.14 57 GLY B CA 1
ATOM 1041 C C . GLY B 2 57 ? -1.523 3.529 48.470 1.00 19.54 57 GLY B C 1
ATOM 1042 O O . GLY B 2 57 ? -2.469 2.764 48.178 1.00 18.61 57 GLY B O 1
ATOM 1043 N N . LYS B 2 58 ? -0.558 3.882 47.614 1.00 18.34 58 LYS B N 1
ATOM 1044 C CA . LYS B 2 58 ? -0.541 3.408 46.231 1.00 19.05 58 LYS B CA 1
ATOM 1045 C C . LYS B 2 58 ? 0.806 2.867 45.854 1.00 18.21 58 LYS B C 1
ATOM 1046 O O . LYS B 2 58 ? 1.817 3.361 46.341 1.00 18.98 58 LYS B O 1
ATOM 1052 N N . PRO B 2 59 ? 0.822 1.840 44.981 1.00 18.30 59 PRO B N 1
ATOM 1053 C CA . PRO B 2 59 ? 2.079 1.222 44.570 1.00 17.38 59 PRO B CA 1
ATOM 1054 C C . PRO B 2 59 ? 2.789 2.190 43.658 1.00 17.95 59 PRO B C 1
ATOM 1055 O O . PRO B 2 59 ? 2.127 2.868 42.841 1.00 18.95 59 PRO B O 1
ATOM 1059 N N . LEU B 2 60 ? 4.099 2.304 43.807 1.00 17.21 60 LEU B N 1
ATOM 1060 C CA . LEU B 2 60 ? 4.859 3.204 42.973 1.00 17.97 60 LEU B CA 1
ATOM 1061 C C . LEU B 2 60 ? 5.377 2.494 41.721 1.00 19.12 60 LEU B C 1
ATOM 1062 O O . LEU B 2 60 ? 5.328 1.255 41.614 1.00 17.85 60 LEU B O 1
ATOM 1067 N N . ARG B 2 61 ? 5.854 3.281 40.757 1.00 19.67 61 ARG B N 1
ATOM 1068 C CA . ARG B 2 61 ? 6.142 2.781 39.401 1.00 19.27 61 ARG B CA 1
ATOM 1069 C C . ARG B 2 61 ? 7.587 3.039 39.047 1.00 19.70 61 ARG B C 1
ATOM 1070 O O . ARG B 2 61 ? 8.323 3.637 39.851 1.00 18.82 61 ARG B O 1
ATOM 1078 N N . ARG B 2 62 ? 7.996 2.543 37.874 1.00 19.27 62 ARG B N 1
ATOM 1079 C CA . ARG B 2 62 ? 9.367 2.706 37.334 1.00 20.73 62 ARG B CA 1
ATOM 1080 C C . ARG B 2 62 ? 10.364 2.172 38.361 1.00 20.60 62 ARG B C 1
ATOM 1081 O O . ARG B 2 62 ? 10.156 1.105 38.924 1.00 19.88 62 ARG B O 1
ATOM 1089 N N . GLU B 2 63 ? 11.422 2.899 38.648 1.00 21.77 63 GLU B N 1
ATOM 1090 C CA . GLU B 2 63 ? 12.455 2.277 39.484 1.00 23.58 63 GLU B CA 1
ATOM 1091 C C . GLU B 2 63 ? 12.050 2.110 40.937 1.00 22.89 63 GLU B C 1
ATOM 1092 O O . GLU B 2 63 ? 12.754 1.449 41.696 1.00 22.25 63 GLU B O 1
ATOM 1098 N N . LEU B 2 64 ? 10.906 2.701 41.306 1.00 21.18 64 LEU B N 1
ATOM 1099 C CA . LEU B 2 64 ? 10.337 2.569 42.667 1.00 21.83 64 LEU B CA 1
ATOM 1100 C C . LEU B 2 64 ? 9.338 1.417 42.783 1.00 20.71 64 LEU B C 1
ATOM 1101 O O . LEU B 2 64 ? 8.692 1.251 43.822 1.00 21.70 64 LEU B O 1
ATOM 1106 N N . ALA B 2 65 ? 9.173 0.645 41.719 1.00 20.91 65 ALA B N 1
ATOM 1107 C CA . ALA B 2 65 ? 8.232 -0.508 41.729 1.00 21.54 65 ALA B CA 1
ATOM 1108 C C . ALA B 2 65 ? 8.562 -1.383 42.921 1.00 21.55 65 ALA B C 1
ATOM 1109 O O . ALA B 2 65 ? 9.747 -1.572 43.200 1.00 21.11 65 ALA B O 1
ATOM 1111 N N . GLY B 2 66 ? 7.536 -1.915 43.598 1.00 20.84 66 GLY B N 1
ATOM 1112 C CA . GLY B 2 66 ? 7.726 -2.657 44.868 1.00 21.78 66 GLY B CA 1
ATOM 1113 C C . GLY B 2 66 ? 7.547 -1.859 46.174 1.00 21.77 66 GLY B C 1
ATOM 1114 O O . GLY B 2 66 ? 7.484 -2.451 47.266 1.00 22.20 66 GLY B O 1
ATOM 1115 N N . THR B 2 67 ? 7.466 -0.533 46.085 1.00 20.83 67 THR B N 1
ATOM 1116 C CA . THR B 2 67 ? 7.231 0.305 47.252 1.00 20.06 67 THR B CA 1
ATOM 1117 C C . THR B 2 67 ? 5.882 0.999 47.077 1.00 19.43 67 THR B C 1
ATOM 1118 O O . THR B 2 67 ? 5.295 0.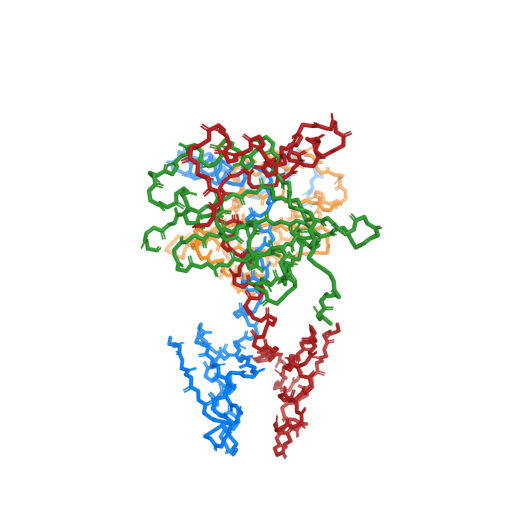965 45.964 1.00 18.57 67 THR B O 1
ATOM 1122 N N . PHE B 2 68 ? 5.392 1.627 48.156 1.00 16.83 68 PHE B N 1
ATOM 1123 C CA . PHE B 2 68 ? 4.032 2.168 48.199 1.00 17.49 68 PHE B CA 1
ATOM 1124 C C . PHE B 2 68 ? 4.178 3.509 48.863 1.00 17.82 68 PHE B C 1
ATOM 1125 O O . PHE B 2 68 ? 5.063 3.666 49.706 1.00 17.42 68 PHE B O 1
ATOM 1133 N N . SER B 2 69 ? 3.321 4.463 48.522 1.00 17.08 69 SER B N 1
ATOM 1134 C CA . SER B 2 69 ? 3.343 5.772 49.183 1.00 17.34 69 SER B CA 1
ATOM 1135 C C . SER B 2 69 ? 1.987 6.018 49.769 1.00 18.31 69 SER B C 1
ATOM 1136 O O . SER B 2 69 ? 1.000 5.911 49.058 1.00 17.70 69 SER B O 1
ATOM 1139 N N . ALA B 2 70 ? 1.957 6.445 51.021 1.00 18.99 70 ALA B N 1
ATOM 1140 C CA . ALA B 2 70 ? 0.721 6.920 51.634 1.00 20.68 70 ALA B CA 1
ATOM 1141 C C . ALA B 2 70 ? 0.926 8.418 51.900 1.00 22.26 70 ALA B C 1
ATOM 1142 O O . ALA B 2 70 ? 1.868 8.838 52.594 1.00 22.44 70 ALA B O 1
ATOM 1144 N N . ARG B 2 71 ? 0.056 9.200 51.297 1.00 23.95 71 ARG B N 1
ATOM 1145 C CA . ARG B 2 71 ? 0.056 10.640 51.394 1.00 26.37 71 ARG B CA 1
ATOM 1146 C C . ARG B 2 71 ? -1.004 11.055 52.411 1.00 27.47 71 ARG B C 1
ATOM 1147 O O . ARG B 2 71 ? -2.188 10.727 52.265 1.00 26.96 71 ARG B O 1
ATOM 1155 N N . ARG B 2 72 ? -0.571 11.779 53.430 1.00 28.87 72 ARG B N 1
ATOM 1156 C CA . ARG B 2 72 ? -1.471 12.340 54.407 1.00 31.49 72 ARG B CA 1
ATOM 1157 C C . ARG B 2 72 ? -1.366 13.866 54.353 1.00 33.18 72 ARG B C 1
ATOM 1158 O O . ARG B 2 72 ? -0.675 14.426 53.486 1.00 34.13 72 ARG B O 1
ATOM 1166 N N . GLY B 2 73 ? -1.996 14.554 55.292 1.00 34.46 73 GLY B N 1
ATOM 1167 C CA . GLY B 2 73 ? -2.112 16.019 55.146 1.00 35.13 73 GLY B CA 1
ATOM 1168 C C . GLY B 2 73 ? -0.748 16.654 55.055 1.00 34.99 73 GLY B C 1
ATOM 1169 O O . GLY B 2 73 ? -0.415 17.362 54.081 1.00 36.14 73 GLY B O 1
ATOM 1170 N N . THR B 2 74 ? 0.083 16.350 56.035 1.00 32.57 74 THR B N 1
ATOM 1171 C CA . THR B 2 74 ? 1.316 17.072 56.110 1.00 32.52 74 THR B CA 1
ATOM 1172 C C . THR B 2 74 ? 2.563 16.194 55.864 1.00 30.08 74 THR B C 1
ATOM 1173 O O . THR B 2 74 ? 3.707 16.684 55.938 1.00 30.97 74 THR B O 1
ATOM 1177 N N . TYR B 2 75 ? 2.358 14.908 55.571 1.00 25.73 75 TYR B N 1
ATOM 1178 C CA . TYR B 2 75 ? 3.479 14.002 55.501 1.00 22.61 75 TYR B CA 1
ATOM 1179 C C . TYR B 2 75 ? 3.163 12.847 54.553 1.00 21.20 75 TYR B C 1
ATOM 1180 O O . TYR B 2 75 ? 2.011 12.636 54.158 1.00 20.05 75 TYR B O 1
ATOM 1189 N N . ARG B 2 76 ? 4.198 12.120 54.180 1.00 19.26 76 ARG B N 1
ATOM 1190 C CA . ARG B 2 76 ? 4.068 10.960 53.292 1.00 18.83 76 ARG B CA 1
ATOM 1191 C C . ARG B 2 76 ? 4.882 9.839 53.906 1.00 19.23 76 ARG B C 1
ATOM 1192 O O . ARG B 2 76 ? 5.923 10.096 54.529 1.00 19.96 76 ARG B O 1
ATOM 1200 N N . LEU B 2 77 ? 4.404 8.597 53.775 1.00 18.72 77 LEU B N 1
ATOM 1201 C CA . LEU B 2 77 ? 5.218 7.448 54.211 1.00 18.49 77 LEU B CA 1
ATOM 1202 C C . LEU B 2 77 ? 5.541 6.608 52.988 1.00 17.99 77 LEU B C 1
ATOM 1203 O O . LEU B 2 77 ? 4.660 6.395 52.144 1.00 17.72 77 LEU B O 1
ATOM 1208 N N . LEU B 2 78 ? 6.768 6.111 52.920 1.00 17.37 78 LEU B N 1
ATOM 1209 C CA . LEU B 2 78 ? 7.193 5.247 51.849 1.00 17.26 78 LEU B CA 1
ATOM 1210 C C . LEU B 2 78 ? 7.375 3.893 52.514 1.00 18.11 78 LEU B C 1
ATOM 1211 O O . LEU B 2 78 ? 8.047 3.803 53.565 1.00 16.20 78 LEU B O 1
ATOM 1216 N N . TYR B 2 79 ? 6.774 2.854 51.936 1.00 17.60 79 TYR B N 1
ATOM 1217 C CA . TYR B 2 79 ? 6.760 1.556 52.607 1.00 18.63 79 TYR B CA 1
ATOM 1218 C C . TYR B 2 79 ? 6.721 0.351 51.675 1.00 19.45 79 TYR B C 1
ATOM 1219 O O . TYR B 2 79 ? 6.510 0.492 50.469 1.00 19.94 79 TYR B O 1
ATOM 1228 N N . ARG B 2 80 ? 6.999 -0.818 52.237 1.00 19.46 80 ARG B N 1
ATOM 1229 C CA . ARG B 2 80 ? 6.784 -2.074 51.527 1.00 20.43 80 ARG B CA 1
ATOM 1230 C C . ARG B 2 80 ? 5.702 -2.873 52.247 1.00 21.52 80 ARG B C 1
ATOM 1231 O O . ARG B 2 80 ? 5.457 -2.689 53.452 1.00 19.23 80 ARG B O 1
ATOM 1239 N N . ILE B 2 81 ? 5.041 -3.750 51.487 1.00 21.65 81 ILE B N 1
ATOM 1240 C CA . ILE B 2 81 ? 4.042 -4.614 52.051 1.00 23.22 81 ILE B CA 1
ATOM 1241 C C . ILE B 2 81 ? 4.492 -6.033 51.751 1.00 23.86 81 ILE B C 1
ATOM 1242 O O . ILE B 2 81 ? 4.752 -6.374 50.609 1.00 23.64 81 ILE B O 1
ATOM 1247 N N . ASP B 2 82 ? 4.653 -6.820 52.804 1.00 24.93 82 ASP B N 1
ATOM 1248 C CA . ASP B 2 82 ? 5.001 -8.228 52.688 1.00 26.50 82 ASP B CA 1
ATOM 1249 C C . ASP B 2 82 ? 3.765 -9.032 53.087 1.00 27.09 82 ASP B C 1
ATOM 1250 O O . ASP B 2 82 ? 3.463 -9.203 54.291 1.00 26.43 82 ASP B O 1
ATOM 1255 N N . ASP B 2 83 ? 3.020 -9.474 52.072 1.00 28.78 83 ASP B N 1
ATOM 1256 C CA . ASP B 2 83 ? 1.767 -10.224 52.314 1.00 30.70 83 ASP B CA 1
ATOM 1257 C C . ASP B 2 83 ? 2.032 -11.577 52.960 1.00 30.33 83 ASP B C 1
ATOM 1258 O O . ASP B 2 83 ? 1.302 -11.968 53.854 1.00 30.80 83 ASP B O 1
ATOM 1263 N N . GLU B 2 84 ? 3.080 -12.259 52.514 1.00 30.93 84 GLU B N 1
ATOM 1264 C CA . GLU B 2 84 ? 3.463 -13.575 53.067 1.00 31.80 84 GLU B CA 1
ATOM 1265 C C . GLU B 2 84 ? 3.558 -13.506 54.592 1.00 31.03 84 GLU B C 1
ATOM 1266 O O . GLU B 2 84 ? 3.116 -14.413 55.285 1.00 31.92 84 GLU B O 1
ATOM 1272 N N . HIS B 2 85 ? 4.131 -12.426 55.123 1.00 29.31 85 HIS B N 1
ATOM 1273 C CA . HIS B 2 85 ? 4.315 -12.302 56.573 1.00 27.66 85 HIS B CA 1
ATOM 1274 C C . HIS B 2 85 ? 3.427 -11.217 57.160 1.00 26.95 85 HIS B C 1
ATOM 1275 O O . HIS B 2 85 ? 3.691 -10.728 58.265 1.00 25.97 85 HIS B O 1
ATOM 1282 N N . THR B 2 86 ? 2.395 -10.813 56.411 1.00 25.90 86 THR B N 1
ATOM 1283 C CA . THR B 2 86 ? 1.418 -9.832 56.899 1.00 25.54 86 THR B CA 1
ATOM 1284 C C . THR B 2 86 ? 2.060 -8.648 57.653 1.00 23.16 86 THR B C 1
ATOM 1285 O O . THR B 2 86 ? 1.647 -8.281 58.765 1.00 21.97 86 THR B O 1
ATOM 1289 N N . THR B 2 87 ? 3.081 -8.076 57.029 1.00 22.82 87 THR B N 1
ATOM 1290 C CA . THR B 2 87 ? 3.862 -7.011 57.602 1.00 22.59 87 THR B CA 1
ATOM 1291 C C . THR B 2 87 ? 3.902 -5.803 56.633 1.00 21.85 87 THR B C 1
ATOM 1292 O O . THR B 2 87 ? 3.985 -5.973 55.425 1.00 21.21 87 THR B O 1
ATOM 1296 N N . VAL B 2 88 ? 3.866 -4.594 57.194 1.00 21.29 88 VAL B N 1
ATOM 1297 C CA . VAL B 2 88 ? 4.160 -3.368 56.470 1.00 20.02 88 VAL B CA 1
ATOM 1298 C C . VAL B 2 88 ? 5.459 -2.782 57.071 1.00 20.42 88 VAL B C 1
ATOM 1299 O O . VAL B 2 88 ? 5.555 -2.660 58.284 1.00 20.61 88 VAL B O 1
ATOM 1303 N N . VAL B 2 89 ? 6.448 -2.431 56.244 1.00 19.71 89 VAL B N 1
ATOM 1304 C CA . VAL B 2 89 ? 7.698 -1.877 56.753 1.00 19.91 89 VAL B CA 1
ATOM 1305 C C . VAL B 2 89 ? 7.907 -0.484 56.179 1.00 19.16 89 VAL B C 1
ATOM 1306 O O . VAL B 2 89 ? 7.885 -0.319 54.963 1.00 18.96 89 VAL B O 1
ATOM 1310 N N . ILE B 2 90 ? 8.111 0.508 57.057 1.00 18.25 90 ILE B N 1
ATOM 1311 C CA A ILE B 2 90 ? 8.246 1.914 56.653 0.50 18.54 90 ILE B CA 1
ATOM 1312 C CA B ILE B 2 90 ? 8.226 1.883 56.602 0.50 18.41 90 ILE B CA 1
ATOM 1313 C C . ILE B 2 90 ? 9.707 2.160 56.310 1.00 18.32 90 ILE B C 1
ATOM 1314 O O . ILE B 2 90 ? 10.587 1.855 57.106 1.00 18.99 90 ILE B O 1
ATOM 1323 N N . LEU B 2 91 ? 9.951 2.689 55.125 1.00 17.57 91 LEU B N 1
ATOM 1324 C CA . LEU B 2 91 ? 11.280 3.014 54.652 1.00 17.99 91 LEU B CA 1
ATOM 1325 C C . LEU B 2 91 ? 11.678 4.475 54.900 1.00 17.91 91 LEU B C 1
ATOM 1326 O O . LEU B 2 91 ? 12.832 4.765 55.226 1.00 17.55 91 LEU B O 1
ATOM 1331 N N . ARG B 2 92 ? 10.724 5.391 54.753 1.00 17.26 92 ARG B N 1
ATOM 1332 C CA . ARG B 2 92 ? 11.018 6.820 54.827 1.00 18.51 92 ARG B CA 1
ATOM 1333 C C . ARG B 2 92 ? 9.767 7.576 55.232 1.00 18.23 92 ARG B C 1
ATOM 1334 O O . ARG B 2 92 ? 8.648 7.151 54.904 1.00 18.13 92 ARG B O 1
ATOM 1342 N N . VAL B 2 93 ? 9.951 8.625 56.027 1.00 18.45 93 VAL B N 1
ATOM 1343 C CA . VAL B 2 93 ? 8.869 9.543 56.356 1.00 19.83 93 VAL B CA 1
ATOM 1344 C C . VAL B 2 93 ? 9.307 10.945 55.921 1.00 20.68 93 VAL B C 1
ATOM 1345 O O . VAL B 2 93 ? 10.368 11.436 56.327 1.00 20.57 93 VAL B O 1
ATOM 1349 N N . ASP B 2 94 ? 8.494 11.571 55.076 1.00 23.12 94 ASP B N 1
ATOM 1350 C CA . ASP B 2 94 ? 8.764 12.936 54.597 1.00 24.79 94 ASP B CA 1
ATOM 1351 C C . ASP B 2 94 ? 7.718 13.906 55.135 1.00 25.70 94 ASP B C 1
ATOM 1352 O O . ASP B 2 94 ? 6.547 13.571 55.200 1.00 25.28 94 ASP B O 1
ATOM 1357 N N . HIS B 2 95 ? 8.101 15.114 55.483 1.00 27.84 95 HIS B N 1
ATOM 1358 C CA . HIS B 2 95 ? 7.106 16.072 55.988 1.00 32.38 95 HIS B CA 1
ATOM 1359 C C . HIS B 2 95 ? 7.284 17.461 55.343 1.00 35.89 95 HIS B C 1
ATOM 1360 O O . HIS B 2 95 ? 8.407 17.957 55.303 1.00 36.06 95 HIS B O 1
ATOM 1367 N N . ARG B 2 96 ? 6.175 18.026 54.835 1.00 39.41 96 ARG B N 1
ATOM 1368 C CA . ARG B 2 96 ? 6.087 19.421 54.329 1.00 43.63 96 ARG B CA 1
ATOM 1369 C C . ARG B 2 96 ? 6.786 20.469 55.239 1.00 44.14 96 ARG B C 1
ATOM 1370 O O . ARG B 2 96 ? 6.198 21.120 56.122 1.00 45.26 96 ARG B O 1
ATOM 1378 N N . ASP C 2 12 ? 2.855 30.493 20.746 1.00 48.47 12 ASP C N 1
ATOM 1379 C CA . ASP C 2 12 ? 3.982 29.502 20.941 1.00 48.48 12 ASP C CA 1
ATOM 1380 C C . ASP C 2 12 ? 5.127 29.588 19.898 1.00 47.29 12 ASP C C 1
ATOM 1381 O O . ASP C 2 12 ? 6.247 29.104 20.138 1.00 46.66 12 ASP C O 1
ATOM 1386 N N . ASP C 2 13 ? 4.845 30.162 18.735 1.00 45.51 13 ASP C N 1
ATOM 1387 C CA . ASP C 2 13 ? 5.929 30.494 17.827 1.00 44.47 13 ASP C CA 1
ATOM 1388 C C . ASP C 2 13 ? 6.741 31.621 18.399 1.00 42.72 13 ASP C C 1
ATOM 1389 O O . ASP C 2 13 ? 6.218 32.512 19.077 1.00 42.52 13 ASP C O 1
ATOM 1394 N N . LYS C 2 14 ? 8.041 31.558 18.147 1.00 41.12 14 LYS C N 1
ATOM 1395 C CA . LYS C 2 14 ? 8.940 32.642 18.502 1.00 39.28 14 LYS C CA 1
ATOM 1396 C C . LYS C 2 14 ? 9.263 33.423 17.227 1.00 38.25 14 LYS C C 1
ATOM 1397 O O . LYS C 2 14 ? 9.518 32.823 16.162 1.00 37.65 14 LYS C O 1
ATOM 1403 N N . MET C 2 15 ? 9.264 34.749 17.332 1.00 37.32 15 MET C N 1
ATOM 1404 C CA . MET C 2 15 ? 9.490 35.602 16.157 1.00 36.48 15 MET C CA 1
ATOM 1405 C C . MET C 2 15 ? 10.911 35.531 15.658 1.00 34.81 15 MET C C 1
ATOM 1406 O O . MET C 2 15 ? 11.166 35.639 14.455 1.00 34.73 15 MET C O 1
ATOM 1411 N N . VAL C 2 16 ? 11.846 35.383 16.591 1.00 32.20 16 VAL C N 1
ATOM 1412 C CA . VAL C 2 16 ? 13.244 35.360 16.255 1.00 29.94 16 VAL C CA 1
ATOM 1413 C C . VAL C 2 16 ? 13.889 34.147 16.950 1.00 29.64 16 VAL C C 1
ATOM 1414 O O . VAL C 2 16 ? 13.367 33.651 17.958 1.00 28.49 16 VAL C O 1
ATOM 1418 N N . PRO C 2 17 ? 14.978 33.641 16.378 1.00 29.23 17 PRO C N 1
ATOM 1419 C CA . PRO C 2 17 ? 15.729 32.577 17.064 1.00 28.77 17 PRO C CA 1
ATOM 1420 C C . PRO C 2 17 ? 16.273 33.053 18.405 1.00 27.14 17 PRO C C 1
ATOM 1421 O O . PRO C 2 17 ? 16.823 34.133 18.501 1.00 26.83 17 PRO C O 1
ATOM 1425 N N . TYR C 2 18 ? 16.141 32.226 19.433 1.00 25.48 18 TYR C N 1
ATOM 1426 C CA . TYR C 2 18 ? 16.743 32.540 20.723 1.00 24.15 18 TYR C CA 1
ATOM 1427 C C . TYR C 2 18 ? 18.238 32.232 20.729 1.00 23.05 18 TYR C C 1
ATOM 1428 O O . TYR C 2 18 ? 18.729 31.335 20.005 1.00 22.21 18 TYR C O 1
ATOM 1437 N N . THR C 2 19 ? 18.981 32.994 21.520 1.00 21.46 19 THR C N 1
ATOM 1438 C CA . THR C 2 19 ? 20.388 32.706 21.755 1.00 22.18 19 THR C CA 1
ATOM 1439 C C . THR C 2 19 ? 20.505 31.505 22.710 1.00 20.86 19 THR C C 1
ATOM 1440 O O . THR C 2 19 ? 19.949 31.534 23.784 1.00 21.80 19 THR C O 1
ATOM 1444 N N . VAL C 2 20 ? 21.256 30.487 22.322 1.00 20.49 20 VAL C N 1
ATOM 1445 C CA . VAL C 2 20 ? 21.310 29.231 23.099 1.00 19.81 20 VAL C CA 1
ATOM 1446 C C . VAL C 2 20 ? 22.645 29.214 23.806 1.00 20.15 20 VAL C C 1
ATOM 1447 O O . VAL C 2 20 ? 23.680 29.560 23.208 1.00 20.39 20 VAL C O 1
ATOM 1451 N N . ARG C 2 21 ? 22.623 28.860 25.093 1.00 19.86 21 ARG C N 1
ATOM 1452 C CA . ARG C 2 21 ? 23.832 28.821 25.912 1.00 20.06 21 ARG C CA 1
ATOM 1453 C C . ARG C 2 21 ? 23.817 27.485 26.650 1.00 19.51 21 ARG C C 1
ATOM 1454 O O . ARG C 2 21 ? 22.733 26.968 26.977 1.00 19.88 21 ARG C O 1
ATOM 1462 N N . PHE C 2 22 ? 24.995 26.953 26.956 1.00 18.85 22 PHE C N 1
ATOM 1463 C CA . PHE C 2 22 ? 25.106 25.699 27.710 1.00 19.29 22 PHE C CA 1
ATOM 1464 C C . PHE C 2 22 ? 25.708 26.119 29.042 1.00 19.66 22 PHE C C 1
ATOM 1465 O O . PHE C 2 22 ? 26.683 26.901 29.070 1.00 20.32 22 PHE C O 1
ATOM 1473 N N . THR C 2 23 ? 25.146 25.589 30.122 1.00 19.69 23 THR C N 1
ATOM 1474 C CA . THR C 2 23 ? 25.752 25.706 31.458 1.00 19.65 23 THR C CA 1
ATOM 1475 C C . THR C 2 23 ? 26.972 24.778 31.498 1.00 20.79 23 THR C C 1
ATOM 1476 O O . THR C 2 23 ? 27.149 23.910 30.622 1.00 18.41 23 THR C O 1
ATOM 1480 N N . THR C 2 24 ? 27.792 24.951 32.535 1.00 22.24 24 THR C N 1
ATOM 1481 C CA . THR C 2 24 ? 28.882 24.009 32.866 1.00 23.38 24 THR C CA 1
ATOM 1482 C C . THR C 2 24 ? 28.384 22.604 33.029 1.00 20.89 24 THR C C 1
ATOM 1483 O O . THR C 2 24 ? 29.026 21.652 32.580 1.00 20.77 24 THR C O 1
ATOM 1487 N N . THR C 2 25 ? 27.218 22.458 33.646 1.00 20.44 25 THR C N 1
ATOM 1488 C CA A THR C 2 25 ? 26.646 21.099 33.881 0.50 19.71 25 THR C CA 1
ATOM 1489 C CA B THR C 2 25 ? 26.651 21.160 33.905 0.50 19.26 25 THR C CA 1
ATOM 1490 C C . THR C 2 25 ? 26.356 20.436 32.554 1.00 19.15 25 THR C C 1
ATOM 1491 O O . THR C 2 25 ? 26.652 19.245 32.369 1.00 19.27 25 THR C O 1
ATOM 1498 N N . ALA C 2 26 ? 25.768 21.180 31.628 1.00 18.03 26 ALA C N 1
ATOM 1499 C CA . ALA C 2 26 ? 25.413 20.645 30.309 1.00 17.23 26 ALA C CA 1
ATOM 1500 C C . ALA C 2 26 ? 26.668 20.350 29.486 1.00 17.69 26 ALA C C 1
ATOM 1501 O O . ALA C 2 26 ? 26.727 19.375 28.753 1.00 17.70 26 ALA C O 1
ATOM 1503 N N . ARG C 2 27 ? 27.652 21.218 29.588 1.00 17.44 27 ARG C N 1
ATOM 1504 C CA . ARG C 2 27 ? 28.929 21.003 28.911 1.00 19.35 27 ARG C CA 1
ATOM 1505 C C . ARG C 2 27 ? 29.582 19.699 29.354 1.00 20.13 27 ARG C C 1
ATOM 1506 O O . ARG C 2 27 ? 30.062 18.926 28.521 1.00 20.67 27 ARG C O 1
ATOM 1514 N N . ARG C 2 28 ? 29.585 19.423 30.654 1.00 21.11 28 ARG C N 1
ATOM 1515 C CA . ARG C 2 28 ? 30.094 18.144 31.155 1.00 22.30 28 ARG C CA 1
ATOM 1516 C C . ARG C 2 28 ? 29.353 16.958 30.565 1.00 22.46 28 ARG C C 1
ATOM 1517 O O . ARG C 2 28 ? 29.979 15.936 30.227 1.00 23.37 28 ARG C O 1
ATOM 1525 N N . ASP C 2 29 ? 28.032 17.092 30.434 1.00 21.83 29 ASP C N 1
ATOM 1526 C CA . ASP C 2 29 ? 27.210 16.078 29.752 1.00 21.30 29 ASP C CA 1
ATOM 1527 C C . ASP C 2 29 ? 27.626 15.860 28.290 1.00 21.20 29 ASP C C 1
ATOM 1528 O O . ASP C 2 29 ? 27.697 14.719 27.817 1.00 21.73 29 ASP C O 1
ATOM 1533 N N . LEU C 2 30 ? 27.885 16.949 27.562 1.00 21.79 30 LEU C N 1
ATOM 1534 C CA . LEU C 2 30 ? 28.347 16.838 26.157 1.00 23.68 30 LEU C CA 1
ATOM 1535 C C . LEU C 2 30 ? 29.581 15.959 26.055 1.00 25.23 30 LEU C C 1
ATOM 1536 O O . LEU C 2 30 ? 29.685 15.112 25.161 1.00 23.75 30 LEU C O 1
ATOM 1541 N N . HIS C 2 31 ? 30.501 16.145 27.001 1.00 28.30 31 HIS C N 1
ATOM 1542 C CA . HIS C 2 31 ? 31.694 15.295 27.082 1.00 31.80 31 HIS C CA 1
ATOM 1543 C C . HIS C 2 31 ? 31.461 13.800 27.211 1.00 32.49 31 HIS C C 1
ATOM 1544 O O . HIS C 2 31 ? 32.341 13.015 26.871 1.00 33.81 31 HIS C O 1
ATOM 1551 N N .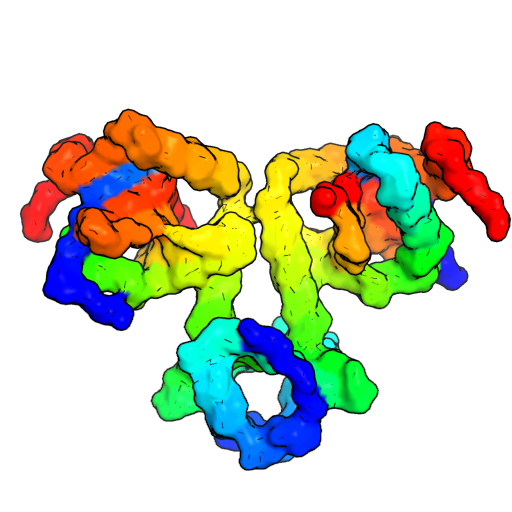 LYS C 2 32 ? 30.295 13.390 27.687 1.00 31.36 32 LYS C N 1
ATOM 1552 C CA . LYS C 2 32 ? 30.011 11.977 27.798 1.00 31.46 32 LYS C CA 1
ATOM 1553 C C . LYS C 2 32 ? 29.637 11.332 26.467 1.00 30.21 32 LYS C C 1
ATOM 1554 O O . LYS C 2 32 ? 29.513 10.107 26.405 1.00 30.70 32 LYS C O 1
ATOM 1560 N N . LEU C 2 33 ? 29.376 12.142 25.440 1.00 27.37 33 LEU C N 1
ATOM 1561 C CA . LEU C 2 33 ? 28.812 11.624 24.192 1.00 24.83 33 LEU C CA 1
ATOM 1562 C C . LEU C 2 33 ? 29.896 11.273 23.169 1.00 24.60 33 LEU C C 1
ATOM 1563 O O . LEU C 2 33 ? 30.887 11.996 23.043 1.00 23.88 33 LEU C O 1
ATOM 1568 N N . PRO C 2 34 ? 29.672 10.212 22.390 1.00 23.30 34 PRO C N 1
ATOM 1569 C CA . PRO C 2 34 ? 30.576 9.947 21.283 1.00 22.96 34 PRO C CA 1
ATOM 1570 C C . PRO C 2 34 ? 30.417 11.013 20.191 1.00 22.41 34 PRO C C 1
ATOM 1571 O O . PRO C 2 34 ? 29.365 11.678 20.120 1.00 21.95 34 PRO C O 1
ATOM 1575 N N . PRO C 2 35 ? 31.440 11.172 19.336 1.00 22.30 35 PRO C N 1
ATOM 1576 C CA . PRO C 2 35 ? 31.442 12.349 18.448 1.00 21.87 35 PRO C CA 1
ATOM 1577 C C . PRO C 2 35 ? 30.242 12.565 17.532 1.00 21.63 35 PRO C C 1
ATOM 1578 O O . PRO C 2 35 ? 29.861 13.742 17.301 1.00 21.32 35 PRO C O 1
ATOM 1582 N N . ARG C 2 36 ? 29.662 11.510 16.976 1.00 20.59 36 ARG C N 1
ATOM 1583 C CA . ARG C 2 36 ? 28.509 11.735 16.082 1.00 21.22 36 ARG C CA 1
ATOM 1584 C C . ARG C 2 36 ? 27.315 12.313 16.835 1.00 19.72 36 ARG C C 1
ATOM 1585 O O . ARG C 2 36 ? 26.574 13.149 16.315 1.00 19.50 36 ARG C O 1
ATOM 1593 N N . ILE C 2 37 ? 27.071 11.792 18.028 1.00 19.42 37 ILE C N 1
ATOM 1594 C CA . ILE C 2 37 ? 25.912 12.217 18.817 1.00 18.92 37 ILE C CA 1
ATOM 1595 C C . ILE C 2 37 ? 26.145 13.631 19.386 1.00 20.15 37 ILE C C 1
ATOM 1596 O O . ILE C 2 37 ? 25.226 14.484 19.431 1.00 19.37 37 ILE C O 1
ATOM 1601 N N . LEU C 2 38 ? 27.396 13.862 19.793 1.00 18.60 38 LEU C N 1
ATOM 1602 C CA . LEU C 2 38 ? 27.817 15.137 20.302 1.00 19.59 38 LEU C CA 1
ATOM 1603 C C . LEU C 2 38 ? 27.566 16.214 19.219 1.00 19.31 38 LEU C C 1
ATOM 1604 O O . LEU C 2 38 ? 26.922 17.238 19.501 1.00 18.29 38 LEU C O 1
ATOM 1609 N N . ALA C 2 39 ? 27.964 15.923 17.979 1.00 18.95 39 ALA C N 1
ATOM 1610 C CA . ALA C 2 39 ? 27.752 16.849 16.847 1.00 18.66 39 ALA C CA 1
ATOM 1611 C C . ALA C 2 39 ? 26.247 17.040 16.535 1.00 18.69 39 ALA C C 1
ATOM 1612 O O . ALA C 2 39 ? 25.818 18.165 16.253 1.00 17.92 39 ALA C O 1
ATOM 1614 N N . ALA C 2 40 ? 25.453 15.972 16.636 1.00 18.97 40 ALA C N 1
ATOM 1615 C CA . ALA C 2 40 ? 24.000 16.095 16.400 1.00 18.90 40 ALA C CA 1
ATOM 1616 C C . ALA C 2 40 ? 23.326 17.004 17.462 1.00 18.95 40 ALA C C 1
ATOM 1617 O O . ALA C 2 40 ? 22.452 17.820 17.141 1.00 18.84 40 ALA C O 1
ATOM 1619 N N . VAL C 2 41 ? 23.693 16.790 18.721 1.00 18.47 41 VAL C N 1
ATOM 1620 C CA . VAL C 2 41 ? 23.190 17.624 19.809 1.00 18.46 41 VAL C CA 1
ATOM 1621 C C . VAL C 2 41 ? 23.523 19.096 19.581 1.00 18.42 41 VAL C C 1
ATOM 1622 O O . VAL C 2 41 ? 22.671 19.958 19.761 1.00 17.95 41 VAL C O 1
ATOM 1626 N N . VAL C 2 42 ? 24.787 19.384 19.273 1.00 18.17 42 VAL C N 1
ATOM 1627 C CA . VAL C 2 42 ? 25.210 20.759 18.982 1.00 18.77 42 VAL C CA 1
ATOM 1628 C C . VAL C 2 42 ? 24.428 21.397 17.827 1.00 19.20 42 VAL C C 1
ATOM 1629 O O . VAL C 2 42 ? 24.010 22.577 17.909 1.00 18.04 42 VAL C O 1
ATOM 1633 N N . GLU C 2 43 ? 24.214 20.645 16.756 1.00 18.64 43 GLU C N 1
ATOM 1634 C CA . GLU C 2 43 ? 23.481 21.190 15.609 1.00 21.05 43 GLU C CA 1
ATOM 1635 C C . GLU C 2 43 ? 22.002 21.352 15.931 1.00 19.75 43 GLU C C 1
ATOM 1636 O O . GLU C 2 43 ? 21.347 22.296 15.458 1.00 19.33 43 GLU C O 1
ATOM 1642 N N . PHE C 2 44 ? 21.480 20.471 16.776 1.00 18.16 44 PHE C N 1
ATOM 1643 C CA . PHE C 2 44 ? 20.088 20.637 17.209 1.00 18.96 44 PHE C CA 1
ATOM 1644 C C . PHE C 2 44 ? 19.987 21.894 18.119 1.00 17.97 44 PHE C C 1
ATOM 1645 O O . PHE C 2 44 ? 19.142 22.734 17.902 1.00 19.28 44 PHE C O 1
ATOM 1653 N N . ALA C 2 45 ? 20.884 22.019 19.095 1.00 17.96 45 ALA C N 1
ATOM 1654 C CA . ALA C 2 45 ? 20.818 23.118 20.078 1.00 18.28 45 ALA C CA 1
ATOM 1655 C C . ALA C 2 45 ? 20.890 24.450 19.345 1.00 20.24 45 ALA C C 1
ATOM 1656 O O . ALA C 2 45 ? 20.110 25.358 19.634 1.00 21.44 45 ALA C O 1
ATOM 1658 N N . PHE C 2 46 ? 21.785 24.559 18.373 1.00 19.73 46 PHE C N 1
ATOM 1659 C CA . PHE C 2 46 ? 21.975 25.853 17.705 1.00 22.12 46 PHE C CA 1
ATOM 1660 C C . PHE C 2 46 ? 21.122 26.075 16.458 1.00 22.58 46 PHE C C 1
ATOM 1661 O O . PHE C 2 46 ? 21.227 27.122 15.811 1.00 22.82 46 PHE C O 1
ATOM 1669 N N . GLY C 2 47 ? 20.293 25.083 16.133 1.00 22.92 47 GLY C N 1
ATOM 1670 C CA . GLY C 2 47 ? 19.441 25.117 14.946 1.00 22.85 47 GLY C CA 1
ATOM 1671 C C . GLY C 2 47 ? 17.980 25.061 15.345 1.00 23.29 47 GLY C C 1
ATOM 1672 O O . GLY C 2 47 ? 17.424 26.071 15.762 1.00 23.19 47 GLY C O 1
ATOM 1673 N N . ASP C 2 48 ? 17.358 23.886 15.235 1.00 22.23 48 ASP C N 1
ATOM 1674 C CA . ASP C 2 48 ? 15.954 23.725 15.594 1.00 22.57 48 ASP C CA 1
ATOM 1675 C C . ASP C 2 48 ? 15.560 24.223 16.981 1.00 22.27 48 ASP C C 1
ATOM 1676 O O . ASP C 2 48 ? 14.478 24.783 17.129 1.00 20.79 48 ASP C O 1
ATOM 1681 N N . LEU C 2 49 ? 16.386 23.971 17.999 1.00 21.89 49 LEU C N 1
ATOM 1682 C CA . LEU C 2 49 ? 16.021 24.404 19.351 1.00 22.29 49 LEU C CA 1
ATOM 1683 C C . LEU C 2 49 ? 16.025 25.931 19.501 1.00 22.47 49 LEU C C 1
ATOM 1684 O O . LEU C 2 49 ? 15.112 26.536 20.138 1.00 22.80 49 LEU C O 1
ATOM 1689 N N . SER C 2 50 ? 17.060 26.535 18.938 1.00 22.22 50 SER C N 1
ATOM 1690 C CA . SER C 2 50 ? 17.160 27.985 18.826 1.00 23.74 50 SER C CA 1
ATOM 1691 C C . SER C 2 50 ? 15.951 28.606 18.128 1.00 23.93 50 SER C C 1
ATOM 1692 O O . SER C 2 50 ? 15.394 29.597 18.614 1.00 24.74 50 SER C O 1
ATOM 1695 N N . ARG C 2 51 ? 15.569 28.044 16.989 1.00 24.48 51 ARG C N 1
ATOM 1696 C CA . ARG C 2 51 ? 14.437 28.585 16.208 1.00 25.89 51 ARG C CA 1
ATOM 1697 C C . ARG C 2 51 ? 13.093 28.390 16.843 1.00 26.02 51 ARG C C 1
ATOM 1698 O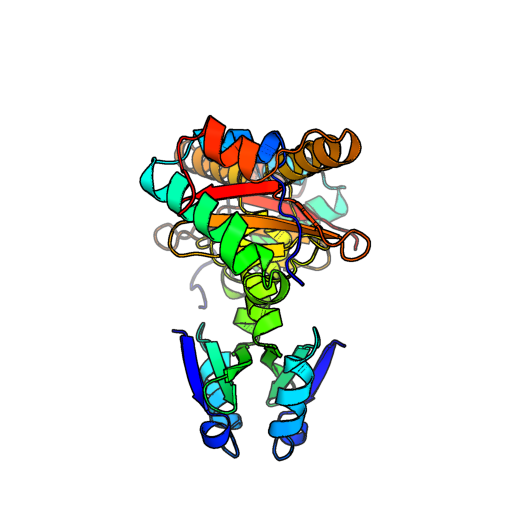 O . ARG C 2 51 ? 12.229 29.273 16.726 1.00 26.99 51 ARG C O 1
ATOM 1706 N N . GLU C 2 52 ? 12.859 27.247 17.494 1.00 25.38 52 GLU C N 1
ATOM 1707 C CA . GLU C 2 52 ? 11.522 27.000 18.045 1.00 26.46 52 GLU C CA 1
ATOM 1708 C C . GLU C 2 52 ? 11.574 26.306 19.400 1.00 25.44 52 GLU C C 1
ATOM 1709 O O . GLU C 2 52 ? 11.146 25.152 19.521 1.00 25.28 52 GLU C O 1
ATOM 1715 N N . PRO C 2 53 ? 12.073 27.022 20.432 1.00 24.51 53 PRO C N 1
ATOM 1716 C CA . PRO C 2 53 ? 12.329 26.410 21.748 1.00 24.70 53 PRO C CA 1
ATOM 1717 C C . PRO C 2 53 ? 11.076 25.852 22.384 1.00 26.27 53 PRO C C 1
ATOM 1718 O O . PRO C 2 53 ? 11.156 24.872 23.148 1.00 26.04 53 PRO C O 1
ATOM 1722 N N . LEU C 2 54 ? 9.923 26.469 22.104 1.00 26.40 54 LEU C N 1
ATOM 1723 C CA . LEU C 2 54 ? 8.648 25.893 22.580 1.00 28.30 54 LEU C CA 1
ATOM 1724 C C . LEU C 2 54 ? 8.169 24.731 21.740 1.00 28.23 54 LEU C C 1
ATOM 1725 O O . LEU C 2 54 ? 7.646 23.773 22.277 1.00 29.78 54 LEU C O 1
ATOM 1730 N N . ARG C 2 55 ? 8.331 24.771 20.430 1.00 27.33 55 ARG C N 1
ATOM 1731 C CA . ARG C 2 55 ? 7.698 23.704 19.644 1.00 28.33 55 ARG C CA 1
ATOM 1732 C C . ARG C 2 55 ? 8.451 22.371 19.725 1.00 26.48 55 ARG C C 1
ATOM 1733 O O . ARG C 2 55 ? 7.843 21.312 19.605 1.00 26.14 55 ARG C O 1
ATOM 1741 N N . VAL C 2 56 ? 9.760 22.407 19.956 1.00 24.44 56 VAL C N 1
ATOM 1742 C CA . VAL C 2 56 ? 10.519 21.151 19.917 1.00 23.90 56 VAL C CA 1
ATOM 1743 C C . VAL C 2 56 ? 10.501 20.408 21.263 1.00 23.91 56 VAL C C 1
ATOM 1744 O O . VAL C 2 56 ? 10.957 19.287 21.337 1.00 23.61 56 VAL C O 1
ATOM 1748 N N . GLY C 2 57 ? 10.046 21.059 22.330 1.00 22.27 57 GLY C N 1
ATOM 1749 C CA . GLY C 2 57 ? 10.076 20.400 23.621 1.00 23.26 57 GLY C CA 1
ATOM 1750 C C . GLY C 2 57 ? 8.738 20.483 24.315 1.00 23.34 57 GLY C C 1
ATOM 1751 O O . GLY C 2 57 ? 7.804 21.069 23.758 1.00 23.55 57 GLY C O 1
ATOM 1752 N N . LYS C 2 58 ? 8.669 19.900 25.518 1.00 21.99 58 LYS C N 1
ATOM 1753 C CA . LYS C 2 58 ? 7.483 19.905 26.393 1.00 22.30 58 LYS C CA 1
ATOM 1754 C C . LYS C 2 58 ? 7.854 20.511 27.748 1.00 20.92 58 LYS C C 1
ATOM 1755 O O . LYS C 2 58 ? 8.963 20.275 28.239 1.00 20.19 58 LYS C O 1
ATOM 1761 N N . PRO C 2 59 ? 6.941 21.297 28.348 1.00 20.70 59 PRO C N 1
ATOM 1762 C CA . PRO C 2 59 ? 7.228 21.803 29.703 1.00 20.03 59 PRO C CA 1
ATOM 1763 C C . PRO C 2 59 ? 7.133 20.646 30.705 1.00 19.49 59 PRO C C 1
ATOM 1764 O O . PRO C 2 59 ? 6.271 19.789 30.566 1.00 19.34 59 PRO C O 1
ATOM 1768 N N . LEU C 2 60 ? 7.999 20.621 31.704 1.00 18.48 60 LEU C N 1
ATOM 1769 C CA . LEU C 2 60 ? 7.971 19.567 32.682 1.00 18.11 60 LEU C CA 1
ATOM 1770 C C . LEU C 2 60 ? 7.093 19.989 33.889 1.00 19.89 60 LEU C C 1
ATOM 1771 O O . LEU C 2 60 ? 6.706 21.179 34.034 1.00 17.61 60 LEU C O 1
ATOM 1776 N N . ARG C 2 61 ? 6.795 19.034 34.759 1.00 20.22 61 ARG C N 1
ATOM 1777 C CA . ARG C 2 61 ? 5.768 19.307 35.755 1.00 23.95 61 ARG C CA 1
ATOM 1778 C C . ARG C 2 61 ? 6.295 19.143 37.150 1.00 25.69 61 ARG C C 1
ATOM 1779 O O . ARG C 2 61 ? 7.414 18.627 37.326 1.00 25.85 61 ARG C O 1
ATOM 1787 N N . ARG C 2 62 ? 5.477 19.564 38.134 1.00 25.63 62 ARG C N 1
ATOM 1788 C CA . ARG C 2 62 ? 5.738 19.317 39.552 1.00 27.43 62 ARG C CA 1
ATOM 1789 C C . ARG C 2 62 ? 7.088 19.923 39.947 1.00 26.66 62 ARG C C 1
ATOM 1790 O O . ARG C 2 62 ? 7.330 21.079 39.677 1.00 25.50 62 ARG C O 1
ATOM 1798 N N . GLU C 2 63 ? 7.964 19.140 40.567 1.00 26.48 63 GLU C N 1
ATOM 1799 C CA . GLU C 2 63 ? 9.226 19.712 41.040 1.00 27.98 63 GLU C CA 1
ATOM 1800 C C . GLU C 2 63 ? 10.146 20.161 39.914 1.00 27.66 63 GLU C C 1
ATOM 1801 O O . GLU C 2 63 ? 11.087 20.950 40.160 1.00 29.18 63 GLU C O 1
ATOM 1807 N N . LEU C 2 64 ? 9.890 19.707 38.697 1.00 24.40 64 LEU C N 1
ATOM 1808 C CA . LEU C 2 64 ? 10.726 20.185 37.596 1.00 24.25 64 LEU C CA 1
ATOM 1809 C C . LEU C 2 64 ? 10.017 21.296 36.800 1.00 23.83 64 LEU C C 1
ATOM 1810 O O . LEU C 2 64 ? 10.458 21.651 35.687 1.00 21.78 64 LEU C O 1
ATOM 1815 N N . ALA C 2 65 ? 8.931 21.843 37.368 1.00 22.79 65 ALA C N 1
ATOM 1816 C CA . ALA C 2 65 ? 8.200 22.919 36.689 1.00 23.55 65 ALA C CA 1
ATOM 1817 C C . ALA C 2 65 ? 9.176 24.055 36.398 1.00 22.93 65 ALA C C 1
ATOM 1818 O O . ALA C 2 65 ? 10.062 24.311 37.201 1.00 24.15 65 ALA C O 1
ATOM 1820 N N . GLY C 2 66 ? 9.040 24.706 35.249 1.00 23.07 66 GLY C N 1
ATOM 1821 C CA . GLY C 2 66 ? 9.975 25.778 34.860 1.00 22.25 66 GLY C CA 1
ATOM 1822 C C . GLY C 2 66 ? 11.046 25.324 33.847 1.00 22.71 66 GLY C C 1
ATOM 1823 O O . GLY C 2 66 ? 11.745 26.169 33.266 1.00 23.09 66 GLY C O 1
ATOM 1824 N N . THR C 2 67 ? 11.161 24.005 33.628 1.00 20.61 67 THR C N 1
ATOM 1825 C CA . THR C 2 67 ? 12.146 23.439 32.704 1.00 20.60 67 THR C CA 1
ATOM 1826 C C . THR C 2 67 ? 11.395 22.794 31.551 1.00 20.29 67 THR C C 1
ATOM 1827 O O . THR C 2 67 ? 10.167 22.571 31.632 1.00 19.63 67 THR C O 1
ATOM 1831 N N . PHE C 2 68 ? 12.109 22.549 30.456 1.00 18.22 68 PHE C N 1
ATOM 1832 C CA . PHE C 2 68 ? 11.536 21.920 29.270 1.00 17.42 68 PHE C CA 1
ATOM 1833 C C . PHE C 2 68 ? 12.447 20.781 28.860 1.00 17.85 68 PHE C C 1
ATOM 1834 O O . PHE C 2 68 ? 13.669 20.842 29.102 1.00 15.67 68 PHE C O 1
ATOM 1842 N N . SER C 2 69 ? 11.869 19.786 28.192 1.00 17.22 69 SER C N 1
ATOM 1843 C CA . SER C 2 69 ? 12.633 18.665 27.679 1.00 18.00 69 SER C CA 1
ATOM 1844 C C . SER C 2 69 ? 12.386 18.536 26.181 1.00 18.76 69 SER C C 1
ATOM 1845 O O . SER C 2 69 ? 11.232 18.442 25.745 1.00 18.31 69 SER C O 1
ATOM 1848 N N . ALA C 2 70 ? 13.449 18.510 25.384 1.00 17.14 70 ALA C N 1
ATOM 1849 C CA . ALA C 2 70 ? 13.264 18.260 23.958 1.00 18.26 70 ALA C CA 1
ATOM 1850 C C . ALA C 2 70 ? 13.980 16.950 23.614 1.00 18.61 70 ALA C C 1
ATOM 1851 O O . ALA C 2 70 ? 15.122 16.754 24.011 1.00 17.74 70 ALA C O 1
ATOM 1853 N N . ARG C 2 71 ? 13.322 16.080 22.869 1.00 19.17 71 ARG C N 1
ATOM 1854 C CA . ARG C 2 71 ? 13.895 14.790 22.481 1.00 20.75 71 ARG C CA 1
ATOM 1855 C C . ARG C 2 71 ? 14.058 14.756 20.975 1.00 21.68 71 ARG C C 1
ATOM 1856 O O . ARG C 2 71 ? 13.109 15.156 20.242 1.00 22.33 71 ARG C O 1
ATOM 1864 N N . ARG C 2 72 ? 15.224 14.285 20.522 1.00 21.36 72 ARG C N 1
ATOM 1865 C CA . ARG C 2 72 ? 15.435 13.837 19.129 1.00 22.45 72 ARG C CA 1
ATOM 1866 C C . ARG C 2 72 ? 16.075 12.446 19.142 1.00 22.02 72 ARG C C 1
ATOM 1867 O O . ARG C 2 72 ? 17.195 12.277 19.619 1.00 20.82 72 ARG C O 1
ATOM 1875 N N . GLY C 2 73 ? 15.341 11.438 18.657 1.00 21.83 73 GLY C N 1
ATOM 1876 C CA . GLY C 2 73 ? 15.807 10.060 18.718 1.00 20.46 73 GLY C CA 1
ATOM 1877 C C . GLY C 2 73 ? 16.094 9.665 20.156 1.00 20.40 73 GLY C C 1
ATOM 1878 O O . GLY C 2 73 ? 15.177 9.650 21.004 1.00 20.42 73 GLY C O 1
ATOM 1879 N N . THR C 2 74 ? 17.343 9.332 20.453 1.00 17.81 74 THR C N 1
ATOM 1880 C CA . THR C 2 74 ? 17.665 8.788 21.760 1.00 18.31 74 THR C CA 1
ATOM 1881 C C . THR C 2 74 ? 18.289 9.821 22.684 1.00 17.49 74 THR C C 1
ATOM 1882 O O . THR C 2 74 ? 18.636 9.489 23.821 1.00 17.38 74 THR C O 1
ATOM 1886 N N . TYR C 2 75 ? 18.456 11.057 22.212 1.00 17.19 75 TYR C N 1
ATOM 1887 C CA . TYR C 2 75 ? 18.919 12.110 23.141 1.00 17.90 75 TYR C CA 1
ATOM 1888 C C . TYR C 2 75 ? 17.853 13.126 23.555 1.00 17.40 75 TYR C C 1
ATOM 1889 O O . TYR C 2 75 ? 16.860 13.396 22.808 1.00 17.75 75 TYR C O 1
ATOM 1898 N N . ARG C 2 76 ? 18.069 13.682 24.750 1.00 16.24 76 ARG C N 1
ATOM 1899 C CA . ARG C 2 76 ? 17.229 14.735 25.287 1.00 16.76 76 ARG C CA 1
ATOM 1900 C C . ARG C 2 76 ? 18.019 15.893 25.847 1.00 16.62 76 ARG C C 1
ATOM 1901 O O . ARG C 2 76 ? 19.090 15.714 26.438 1.00 16.44 76 ARG C O 1
ATOM 1909 N N . LEU C 2 77 ? 17.481 17.089 25.677 1.00 15.27 77 LEU C N 1
ATOM 1910 C CA . LEU C 2 77 ? 18.055 18.262 26.315 1.00 15.62 77 LEU C CA 1
ATOM 1911 C C . LEU C 2 77 ? 17.039 18.758 27.301 1.00 16.19 77 LEU C C 1
ATOM 1912 O O . LEU C 2 77 ? 15.837 18.792 26.984 1.00 15.60 77 LEU C O 1
ATOM 1917 N N . LEU C 2 78 ? 17.529 19.164 28.461 1.00 16.45 78 LEU C N 1
ATOM 1918 C CA . LEU C 2 78 ? 16.723 19.815 29.500 1.00 16.94 78 LEU C CA 1
ATOM 1919 C C . LEU C 2 78 ? 17.098 21.297 29.513 1.00 16.88 78 LEU C C 1
ATOM 1920 O O . LEU C 2 78 ? 18.276 21.644 29.618 1.00 16.68 78 LEU C O 1
ATOM 1925 N N . TYR C 2 79 ? 16.122 22.192 29.450 1.00 16.58 79 TYR C N 1
ATOM 1926 C CA . TYR C 2 79 ? 16.479 23.610 29.255 1.00 16.71 79 TYR C CA 1
ATOM 1927 C C . TYR C 2 79 ? 15.505 24.587 29.869 1.00 18.44 79 TYR C C 1
ATOM 1928 O O . TYR C 2 79 ? 14.430 24.169 30.269 1.00 17.50 79 TYR C O 1
ATOM 1937 N N . ARG C 2 80 ? 15.917 25.858 29.974 1.00 19.29 80 ARG C N 1
ATOM 1938 C CA . ARG C 2 80 ? 15.036 26.922 30.408 1.00 21.14 80 ARG C CA 1
ATOM 1939 C C . ARG C 2 80 ? 14.930 27.924 29.267 1.00 22.77 80 ARG C C 1
ATOM 1940 O O . ARG C 2 80 ? 15.854 28.042 28.448 1.00 21.13 80 ARG C O 1
ATOM 1948 N N . ILE C 2 81 ? 13.800 28.640 29.243 1.00 23.85 81 ILE C N 1
ATOM 1949 C CA A ILE C 2 81 ? 13.527 29.701 28.261 0.50 24.46 81 ILE C CA 1
ATOM 1950 C CA B ILE C 2 81 ? 13.572 29.693 28.260 0.50 23.56 81 ILE C CA 1
ATOM 1951 C C . ILE C 2 81 ? 13.459 31.029 29.003 1.00 25.24 81 ILE C C 1
ATOM 1952 O O . ILE C 2 81 ? 12.725 31.158 30.002 1.00 24.91 81 ILE C O 1
ATOM 1961 N N . ASP C 2 82 ? 14.208 32.001 28.528 1.00 26.59 82 ASP C N 1
ATOM 1962 C CA . ASP C 2 82 ? 14.155 33.346 29.069 1.00 28.70 82 ASP C CA 1
ATOM 1963 C C . ASP C 2 82 ? 13.651 34.273 27.939 1.00 29.43 82 ASP C C 1
ATOM 1964 O O . ASP C 2 82 ? 14.431 34.739 27.102 1.00 28.02 82 ASP C O 1
ATOM 1969 N N . ASP C 2 83 ? 12.343 34.524 27.912 1.00 30.25 83 ASP C N 1
ATOM 1970 C CA . ASP C 2 83 ? 11.749 35.310 26.832 1.00 32.82 83 ASP C CA 1
ATOM 1971 C C . ASP C 2 83 ? 12.256 36.760 26.740 1.00 33.11 83 ASP C C 1
ATOM 1972 O O . ASP C 2 83 ? 12.564 37.230 25.649 1.00 34.01 83 ASP C O 1
ATOM 1977 N N . GLU C 2 84 ? 12.377 37.432 27.884 1.00 33.65 84 GLU C N 1
ATOM 1978 C CA A GLU C 2 84 ? 12.805 38.820 27.979 0.50 33.70 84 GLU C CA 1
ATOM 1979 C CA B GLU C 2 84 ? 12.757 38.837 27.853 0.50 33.64 84 GLU C CA 1
ATOM 1980 C C . GLU C 2 84 ? 14.194 39.060 27.349 1.00 33.69 84 GLU C C 1
ATOM 1981 O O . GLU C 2 84 ? 14.490 40.138 26.816 1.00 32.65 84 GLU C O 1
ATOM 1992 N N . HIS C 2 85 ? 15.050 38.037 27.428 1.00 32.14 85 HIS C N 1
ATOM 1993 C CA . HIS C 2 85 ? 16.406 38.132 26.895 1.00 31.50 85 HIS C CA 1
ATOM 1994 C C . HIS C 2 85 ? 16.591 37.243 25.668 1.00 30.01 85 HIS C C 1
ATOM 1995 O O . HIS C 2 85 ? 17.721 36.986 25.279 1.00 29.48 85 HIS C O 1
ATOM 2002 N N . THR C 2 86 ? 15.482 36.802 25.074 1.00 27.96 86 THR C N 1
ATOM 2003 C CA . THR C 2 86 ? 15.457 35.838 23.945 1.00 26.91 86 THR C CA 1
ATOM 2004 C C . THR C 2 86 ? 16.610 34.826 24.011 1.00 24.97 86 THR C C 1
ATOM 2005 O O . THR C 2 86 ? 17.461 34.738 23.095 1.00 23.55 86 THR C O 1
ATOM 2009 N N . THR C 2 87 ? 16.635 34.092 25.126 1.00 22.81 87 THR C N 1
ATOM 2010 C CA . THR C 2 87 ? 17.713 33.180 25.433 1.00 23.18 87 THR C CA 1
ATOM 2011 C C . THR C 2 87 ? 17.143 31.827 25.882 1.00 22.12 87 THR C C 1
ATOM 2012 O O . THR C 2 87 ? 16.079 31.765 26.533 1.00 21.54 87 THR C O 1
ATOM 2016 N N . VAL C 2 88 ? 17.841 30.754 25.496 1.00 21.01 88 VAL C N 1
ATOM 2017 C CA . VAL C 2 88 ? 17.582 29.412 26.008 1.00 20.19 88 VAL C CA 1
ATOM 2018 C C . VAL C 2 88 ? 18.879 28.974 26.650 1.00 19.27 88 VAL C C 1
ATOM 2019 O O . VAL C 2 88 ? 19.942 29.183 26.052 1.00 19.05 88 VAL C O 1
ATOM 2023 N N . VAL C 2 89 ? 18.781 28.359 27.837 1.00 18.15 89 VAL C N 1
ATOM 2024 C CA . VAL C 2 89 ? 19.916 27.820 28.558 1.00 18.31 89 VAL C CA 1
ATOM 2025 C C . VAL C 2 89 ? 19.728 26.342 28.824 1.00 17.58 89 VAL C C 1
ATOM 2026 O O . VAL C 2 89 ? 18.740 25.927 29.435 1.00 16.74 89 VAL C O 1
ATOM 2030 N N . ILE C 2 90 ? 20.661 25.542 28.296 1.00 17.29 90 ILE C N 1
ATOM 2031 C CA A ILE C 2 90 ? 20.641 24.093 28.430 0.50 16.42 90 ILE C CA 1
ATOM 2032 C CA B ILE C 2 90 ? 20.587 24.108 28.456 0.50 16.56 90 ILE C CA 1
ATOM 2033 C C . ILE C 2 90 ? 21.264 23.729 29.767 1.00 16.91 90 ILE C C 1
ATOM 2034 O O . ILE C 2 90 ? 22.409 24.086 30.022 1.00 16.72 90 ILE C O 1
ATOM 2043 N N . LEU C 2 91 ? 20.526 22.986 30.577 1.00 16.73 91 LEU C N 1
ATOM 2044 C CA . LEU C 2 91 ? 20.931 22.548 31.906 1.00 16.69 91 LEU C CA 1
ATOM 2045 C C . LEU C 2 91 ? 21.565 21.170 31.847 1.00 16.42 91 LEU C C 1
ATOM 2046 O O . LEU C 2 91 ? 22.543 20.929 32.551 1.00 17.74 91 LEU C O 1
ATOM 2051 N N . ARG C 2 92 ? 21.017 20.291 31.010 1.00 17.26 92 ARG C N 1
ATOM 2052 C CA . ARG C 2 92 ? 21.462 18.901 30.923 1.00 17.44 92 ARG C CA 1
ATOM 2053 C C . ARG C 2 92 ? 21.276 18.349 29.517 1.00 17.87 92 ARG C C 1
ATOM 2054 O O . ARG C 2 92 ? 20.353 18.755 28.764 1.00 17.39 92 ARG C O 1
ATOM 2062 N N . VAL C 2 93 ? 22.114 17.369 29.189 1.00 16.73 93 VAL C N 1
ATOM 2063 C CA . VAL C 2 93 ? 21.960 16.588 27.944 1.00 16.81 93 VAL C CA 1
ATOM 2064 C C . VAL C 2 93 ? 22.062 15.116 28.341 1.00 16.87 93 VAL C C 1
ATOM 2065 O O . VAL C 2 93 ? 22.954 14.713 29.138 1.00 16.71 93 VAL C O 1
ATOM 2069 N N . ASP C 2 94 ? 21.159 14.304 27.823 1.00 17.43 94 ASP C N 1
ATOM 2070 C CA . ASP C 2 94 ? 21.211 12.880 28.150 1.00 18.55 94 ASP C CA 1
ATOM 2071 C C . ASP C 2 94 ? 20.976 12.049 26.875 1.00 18.77 94 ASP C C 1
ATOM 2072 O O . ASP C 2 94 ? 20.148 12.434 26.006 1.00 18.06 94 ASP C O 1
ATOM 2077 N N . HIS C 2 95 ? 21.668 10.927 26.796 1.00 18.12 95 HIS C N 1
ATOM 2078 C CA . HIS C 2 95 ? 21.524 10.012 25.675 1.00 19.09 95 HIS C CA 1
ATOM 2079 C C . HIS C 2 95 ? 21.313 8.622 26.223 1.00 21.15 95 HIS C C 1
ATOM 2080 O O . HIS C 2 95 ? 22.090 8.173 27.068 1.00 19.83 95 HIS C O 1
ATOM 2087 N N . ARG C 2 96 ? 20.251 7.959 25.759 1.00 22.84 96 ARG C N 1
ATOM 2088 C CA . ARG C 2 96 ? 19.947 6.592 26.194 1.00 25.47 96 ARG C CA 1
ATOM 2089 C C . ARG C 2 96 ? 19.598 5.791 24.972 1.00 25.34 96 ARG C C 1
ATOM 2090 O O . ARG C 2 96 ? 18.497 5.959 24.419 1.00 24.39 96 ARG C O 1
ATOM 2098 N N . ALA C 2 97 ? 20.512 4.917 24.564 1.00 26.17 97 ALA C N 1
ATOM 2099 C CA . ALA C 2 97 ? 20.295 4.070 23.368 1.00 29.37 97 ALA C CA 1
ATOM 2100 C C . ALA C 2 97 ? 19.034 3.205 23.408 1.00 31.75 97 ALA C C 1
ATOM 2101 O O . ALA C 2 97 ? 18.454 2.939 22.358 1.00 32.32 97 ALA C O 1
ATOM 2103 N N . ASP C 2 98 ? 18.579 2.747 24.568 1.00 35.12 98 ASP C N 1
ATOM 2104 C CA . ASP C 2 98 ? 17.129 2.423 24.563 1.00 39.57 98 ASP C CA 1
ATOM 2105 C C . ASP C 2 98 ? 16.272 3.374 25.385 1.00 40.05 98 ASP C C 1
ATOM 2106 O O . ASP C 2 98 ? 16.200 3.200 26.591 1.00 41.09 98 ASP C O 1
ATOM 2111 N N . LEU D 1 7 ? -6.117 23.095 36.658 1.00 37.64 7 LEU D N 1
ATOM 2112 C CA . LEU D 1 7 ? -7.542 22.754 37.040 1.00 38.15 7 LEU D CA 1
ATOM 2113 C C . LEU D 1 7 ? -7.925 21.250 36.993 1.00 38.09 7 LEU D C 1
ATOM 2114 O O . LEU D 1 7 ? -8.068 20.697 35.909 1.00 38.54 7 LEU D O 1
ATOM 2116 N N . MET D 1 8 ? -8.109 20.607 38.154 1.00 37.49 8 MET D N 1
ATOM 2117 C CA . MET D 1 8 ? -8.712 19.256 38.232 1.00 36.50 8 MET D CA 1
ATOM 2118 C C . MET D 1 8 ? -10.218 19.366 38.468 1.00 35.19 8 MET D C 1
ATOM 2119 O O . MET D 1 8 ? -10.662 19.975 39.436 1.00 35.90 8 MET D O 1
ATOM 2124 N N . ARG D 1 9 ? -10.992 18.804 37.549 1.00 32.91 9 ARG D N 1
ATOM 2125 C CA . ARG D 1 9 ? -12.421 18.717 37.689 1.00 30.84 9 ARG D CA 1
ATOM 2126 C C . ARG D 1 9 ? -12.795 17.268 37.970 1.00 28.65 9 ARG D C 1
ATOM 2127 O O . ARG D 1 9 ? -12.153 16.342 37.486 1.00 28.07 9 ARG D O 1
ATOM 2135 N N . ILE D 1 10 ? -13.846 17.083 38.740 1.00 26.61 10 ILE D N 1
ATOM 2136 C CA . ILE D 1 10 ? -14.315 15.761 39.073 1.00 25.38 10 ILE D CA 1
ATOM 2137 C C . ILE D 1 10 ? -15.741 15.694 38.564 1.00 25.27 10 ILE D C 1
ATOM 2138 O O . ILE D 1 10 ? -16.595 16.447 39.031 1.00 24.50 10 ILE D O 1
ATOM 2143 N N . LEU D 1 11 ? -16.009 14.768 37.656 1.00 24.38 11 LEU D N 1
ATOM 2144 C CA . LEU D 1 11 ? -17.294 14.729 36.944 1.00 24.68 11 LEU D CA 1
ATOM 2145 C C . LEU D 1 11 ? -17.833 13.309 36.902 1.00 25.14 11 LEU D C 1
ATOM 2146 O O . LEU D 1 11 ? -17.056 12.357 36.759 1.00 25.80 11 LEU D O 1
ATOM 2151 N N . PRO D 1 12 ? -19.151 13.154 37.055 1.00 25.45 12 PRO D N 1
ATOM 2152 C CA . PRO D 1 12 ? -19.698 11.808 37.005 1.00 25.03 12 PRO D CA 1
ATOM 2153 C C . PRO D 1 12 ? -19.620 11.295 35.589 1.00 24.29 12 PRO D C 1
ATOM 2154 O O . PRO D 1 12 ? -19.685 12.097 34.651 1.00 23.30 12 PRO D O 1
ATOM 2158 N N . ILE D 1 13 ? -19.495 9.979 35.410 1.00 24.67 13 ILE D N 1
ATOM 2159 C CA . ILE D 1 13 ? -19.475 9.441 34.036 1.00 25.90 13 ILE D CA 1
ATOM 2160 C C . ILE D 1 13 ? -20.763 9.794 33.263 1.00 27.00 13 ILE D C 1
ATOM 2161 O O . ILE D 1 13 ? -20.720 9.980 32.044 1.00 27.92 13 ILE D O 1
ATOM 2166 N N . SER D 1 14 ? -21.890 9.918 33.960 1.00 27.41 14 SER D N 1
ATOM 2167 C CA . SER D 1 14 ? -23.147 10.275 33.280 1.00 29.72 14 SER D CA 1
ATOM 2168 C C . SER D 1 14 ? -23.044 11.638 32.565 1.00 30.02 14 SER D C 1
ATOM 2169 O O . SER D 1 14 ? -23.726 11.884 31.558 1.00 30.59 14 SER D O 1
ATOM 2172 N N . THR D 1 15 ? -22.175 12.516 33.077 1.00 29.79 15 THR D N 1
ATOM 2173 C CA . THR D 1 15 ? -21.905 13.811 32.442 1.00 29.81 15 THR D CA 1
ATOM 2174 C C . THR D 1 15 ? -21.030 13.694 31.178 1.00 29.76 15 THR D C 1
ATOM 2175 O O . THR D 1 15 ? -21.174 14.455 30.224 1.00 28.98 15 THR D O 1
ATOM 2179 N N . ILE D 1 16 ? -20.110 12.743 31.171 1.00 29.71 16 ILE D N 1
ATOM 2180 C CA . ILE D 1 16 ? -19.213 12.549 30.016 1.00 30.35 16 ILE D CA 1
ATOM 2181 C C . ILE D 1 16 ? -19.926 11.856 28.825 1.00 31.12 16 ILE D C 1
ATOM 2182 O O . ILE D 1 16 ? -19.669 12.196 27.662 1.00 29.84 16 ILE D O 1
ATOM 2187 N N . LYS D 1 17 ? -20.815 10.908 29.123 1.00 32.76 17 LYS D N 1
ATOM 2188 C CA . LYS D 1 17 ? -21.443 10.082 28.073 1.00 35.56 17 LYS D CA 1
ATOM 2189 C C . LYS D 1 17 ? -22.085 10.924 26.977 1.00 35.81 17 LYS D C 1
ATOM 2190 O O . LYS D 1 17 ? -22.796 11.892 27.272 1.00 35.66 17 LYS D O 1
ATOM 2196 N N . GLY D 1 18 ? -21.836 10.548 25.726 1.00 36.77 18 GLY D N 1
ATOM 2197 C CA . GLY D 1 18 ? -22.405 11.268 24.578 1.00 37.78 18 GLY D CA 1
ATOM 2198 C C . GLY D 1 18 ? -21.763 12.628 24.329 1.00 38.75 18 GLY D C 1
ATOM 2199 O O . GLY D 1 18 ? -22.167 13.355 23.402 1.00 39.55 18 GLY D O 1
ATOM 2200 N N . LYS D 1 19 ? -20.782 12.994 25.159 1.00 37.77 19 LYS D N 1
ATOM 2201 C CA . LYS D 1 19 ? -20.160 14.322 25.084 1.00 37.83 19 LYS D CA 1
ATOM 2202 C C . LYS D 1 19 ? -18.631 14.219 25.076 1.00 36.71 19 LYS D C 1
ATOM 2203 O O . LYS D 1 19 ? -17.918 15.148 25.454 1.00 36.22 19 LYS D O 1
ATOM 2209 N N . LEU D 1 20 ? -18.138 13.088 24.610 1.00 35.40 20 LEU D N 1
ATOM 2210 C CA . LEU D 1 20 ? -16.732 12.772 24.750 1.00 34.93 20 LEU D CA 1
ATOM 2211 C C . LEU D 1 20 ? -15.872 13.660 23.834 1.00 34.09 20 LEU D C 1
ATOM 2212 O O . LEU D 1 20 ? -14.786 14.066 24.237 1.00 32.13 20 LEU D O 1
ATOM 2217 N N . ASN D 1 21 ? -16.378 14.000 22.638 1.00 33.29 21 ASN D N 1
ATOM 2218 C CA . ASN D 1 21 ? -15.708 14.997 21.771 1.00 33.58 21 ASN D CA 1
ATOM 2219 C C . ASN D 1 21 ? -15.371 16.275 22.521 1.00 32.73 21 ASN D C 1
ATOM 2220 O O . ASN D 1 21 ? -14.252 16.774 22.437 1.00 31.35 21 ASN D O 1
ATOM 2225 N N . GLU D 1 22 ? -16.356 16.808 23.234 1.00 32.36 22 GLU D N 1
ATOM 2226 C CA . GLU D 1 22 ? -16.180 18.080 23.901 1.00 32.64 22 GLU D CA 1
ATOM 2227 C C . GLU D 1 22 ? -15.195 17.936 25.073 1.00 30.97 22 GLU D C 1
ATOM 2228 O O . GLU D 1 22 ? -14.368 18.811 25.266 1.00 30.14 22 GLU D O 1
ATOM 2234 N N . PHE D 1 23 ? -15.233 16.822 25.807 1.00 28.75 23 PHE D N 1
ATOM 2235 C CA . PHE D 1 23 ? -14.313 16.677 26.905 1.00 28.31 23 PHE D CA 1
ATOM 2236 C C . PHE D 1 23 ? -12.885 16.403 26.473 1.00 28.34 23 PHE D C 1
ATOM 2237 O O . PHE D 1 23 ? -11.967 16.909 27.114 1.00 27.84 23 PHE D O 1
ATOM 2245 N N . VAL D 1 24 ? -12.706 15.624 25.406 1.00 27.95 24 VAL D N 1
ATOM 2246 C CA . VAL D 1 24 ? -11.388 15.437 24.810 1.00 29.51 24 VAL D CA 1
ATOM 2247 C C . VAL D 1 24 ? -10.842 16.790 24.296 1.00 30.83 24 VAL D C 1
ATOM 2248 O O . VAL D 1 24 ? -9.652 17.118 24.530 1.00 30.45 24 VAL D O 1
ATOM 2252 N N . ASP D 1 25 ? -11.700 17.584 23.641 1.00 30.97 25 ASP D N 1
ATOM 2253 C CA . ASP D 1 25 ? -11.284 18.924 23.202 1.00 33.44 25 ASP D CA 1
ATOM 2254 C C . ASP D 1 25 ? -10.885 19.770 24.407 1.00 33.06 25 ASP D C 1
ATOM 2255 O O . ASP D 1 25 ? -9.871 20.450 24.351 1.00 34.98 25 ASP D O 1
ATOM 2260 N N . ALA D 1 26 ? -11.654 19.704 25.493 1.00 32.19 26 ALA D N 1
ATOM 2261 C CA . ALA D 1 26 ? -11.357 20.511 26.682 1.00 32.04 26 ALA D CA 1
ATOM 2262 C C . ALA D 1 26 ? -10.002 20.201 27.350 1.00 32.41 26 ALA D C 1
ATOM 2263 O O . ALA D 1 26 ? -9.391 21.108 27.953 1.00 32.88 26 ALA D O 1
ATOM 2265 N N . VAL D 1 27 ? -9.531 18.950 27.250 1.00 30.73 27 VAL D N 1
ATOM 2266 C CA . VAL D 1 27 ? -8.234 18.591 27.862 1.00 29.66 27 VAL D CA 1
ATOM 2267 C C . VAL D 1 27 ? -7.066 18.631 26.890 1.00 30.03 27 VAL D C 1
ATOM 2268 O O . VAL D 1 27 ? -5.962 18.910 27.315 1.00 28.96 27 VAL D O 1
ATOM 2272 N N . SER D 1 28 ? -7.298 18.390 25.601 1.00 31.52 28 SER D N 1
ATOM 2273 C CA . SER D 1 28 ? -6.179 18.307 24.649 1.00 33.61 28 SER D CA 1
ATOM 2274 C C . SER D 1 28 ? -5.482 19.661 24.497 1.00 35.00 28 SER D C 1
ATOM 2275 O O . SER D 1 28 ? -4.292 19.743 24.176 1.00 35.07 28 SER D O 1
ATOM 2278 N N . SER D 1 29 ? -6.231 20.714 24.771 1.00 35.62 29 SER D N 1
ATOM 2279 C CA . SER D 1 29 ? -5.729 22.040 24.526 1.00 37.36 29 SER D CA 1
ATOM 2280 C C . SER D 1 29 ? -5.186 22.694 25.796 1.00 37.49 29 SER D C 1
ATOM 2281 O O . SER D 1 29 ? -4.675 23.805 25.729 1.00 39.40 29 SER D O 1
ATOM 2284 N N . THR D 1 30 ? -5.270 22.008 26.939 1.00 36.09 30 THR D N 1
ATOM 2285 C CA . THR D 1 30 ? -4.944 22.625 28.223 1.00 35.05 30 THR D CA 1
ATOM 2286 C C . THR D 1 30 ? -4.115 21.690 29.102 1.00 34.18 30 THR D C 1
ATOM 2287 O O . THR D 1 30 ? -3.767 20.560 28.719 1.00 33.71 30 THR D O 1
ATOM 2291 N N . GLN D 1 31 ? -3.807 22.166 30.296 1.00 33.22 31 GLN D N 1
ATOM 2292 C CA . GLN D 1 31 ? -3.197 21.344 31.302 1.00 33.31 31 GLN D CA 1
ATOM 2293 C C . GLN D 1 31 ? -4.270 20.714 32.199 1.00 32.07 31 GLN D C 1
ATOM 2294 O O . GLN D 1 31 ? -3.935 20.127 33.209 1.00 32.41 31 GLN D O 1
ATOM 2300 N N . ASP D 1 32 ? -5.553 20.875 31.868 1.00 31.05 32 ASP D N 1
ATOM 2301 C CA . ASP D 1 32 ? -6.610 20.440 32.800 1.00 30.71 32 ASP D CA 1
ATOM 2302 C C . ASP D 1 32 ? -6.807 18.932 32.860 1.00 28.51 32 ASP D C 1
ATOM 2303 O O . ASP D 1 32 ? -6.534 18.219 31.900 1.00 28.11 32 ASP D O 1
ATOM 2308 N N . GLN D 1 33 ? -7.291 18.452 33.993 1.00 26.77 33 GLN D N 1
ATOM 2309 C CA . GLN D 1 33 ? -7.527 17.044 34.164 1.00 26.45 33 GLN D CA 1
ATOM 2310 C C . GLN D 1 33 ? -8.953 16.865 34.598 1.00 24.75 33 GLN D C 1
ATOM 2311 O O . GLN D 1 33 ? -9.517 17.732 35.289 1.00 23.45 33 GLN D O 1
ATOM 2317 N N . ILE D 1 34 ? -9.519 15.742 34.182 1.00 22.59 34 ILE D N 1
ATOM 2318 C CA . ILE D 1 34 ? -10.846 15.354 34.580 1.00 22.54 34 ILE D CA 1
ATOM 2319 C C . ILE D 1 34 ? -10.762 14.005 35.255 1.00 22.27 34 ILE D C 1
ATOM 2320 O O . ILE D 1 34 ? -10.291 13.031 34.667 1.00 22.06 34 ILE D O 1
ATOM 2325 N N . THR D 1 35 ? -11.219 13.953 36.494 1.00 20.82 35 THR D N 1
ATOM 2326 C CA . THR D 1 35 ? -11.414 12.667 37.157 1.00 20.70 35 THR D CA 1
ATOM 2327 C C . THR D 1 35 ? -12.845 12.250 36.934 1.00 20.14 35 THR D C 1
ATOM 2328 O O . THR D 1 35 ? -13.768 12.967 37.270 1.00 20.11 35 THR D O 1
ATOM 2332 N N . ILE D 1 36 ? -13.037 11.082 36.362 1.00 20.65 36 ILE D N 1
ATOM 2333 C CA . ILE D 1 36 ? -14.388 10.593 36.081 1.00 20.39 36 ILE D CA 1
ATOM 2334 C C . ILE D 1 36 ? -14.821 9.649 37.186 1.00 21.83 36 ILE D C 1
ATOM 2335 O O . ILE D 1 36 ? -14.097 8.701 37.501 1.00 19.78 36 ILE D O 1
ATOM 2340 N N . THR D 1 37 ? -15.982 9.913 37.787 1.00 22.17 37 THR D N 1
ATOM 2341 C CA . THR D 1 37 ? -16.440 9.067 38.867 1.00 25.83 37 THR D CA 1
ATOM 2342 C C . THR D 1 37 ? -17.584 8.136 38.441 1.00 28.89 37 THR D C 1
ATOM 2343 O O . THR D 1 37 ? -18.358 8.423 37.496 1.00 28.24 37 THR D O 1
ATOM 2347 N N . LYS D 1 38 ? -17.628 7.005 39.133 1.00 32.75 38 LYS D N 1
ATOM 2348 C CA . LYS D 1 38 ? -18.832 6.179 39.318 1.00 37.25 38 LYS D CA 1
ATOM 2349 C C . LYS D 1 38 ? -19.355 6.356 40.754 1.00 38.83 38 LYS D C 1
ATOM 2350 O O . LYS D 1 38 ? -18.703 5.930 41.722 1.00 40.13 38 LYS D O 1
ATOM 2356 N N . ASN D 1 39 ? -20.502 7.017 40.910 1.00 40.59 39 ASN D N 1
ATOM 2357 C CA . ASN D 1 39 ? -21.131 7.090 42.248 1.00 42.57 39 ASN D CA 1
ATOM 2358 C C . ASN D 1 39 ? -20.242 7.818 43.307 1.00 41.77 39 ASN D C 1
ATOM 2359 O O . ASN D 1 39 ? -20.094 7.340 44.464 1.00 42.46 39 ASN D O 1
ATOM 2364 N N . GLY D 1 40 ? -19.613 8.927 42.897 1.00 39.26 40 GLY D N 1
ATOM 2365 C CA . GLY D 1 40 ? -18.710 9.656 43.764 1.00 36.42 40 GLY D CA 1
ATOM 2366 C C . GLY D 1 40 ? -17.343 9.001 43.932 1.00 34.50 40 GLY D C 1
ATOM 2367 O O . GLY D 1 40 ? -16.455 9.607 44.538 1.00 31.81 40 GLY D O 1
ATOM 2368 N N . ALA D 1 41 ? -17.199 7.754 43.424 1.00 33.38 41 ALA D N 1
ATOM 2369 C CA . ALA D 1 41 ? -15.901 7.029 43.389 1.00 31.22 41 ALA D CA 1
ATOM 2370 C C . ALA D 1 41 ? -15.128 7.263 42.098 1.00 29.29 41 ALA D C 1
ATOM 2371 O O . ALA D 1 41 ? -15.586 6.864 41.015 1.00 27.88 41 ALA D O 1
ATOM 2373 N N . PRO D 1 42 ? -13.933 7.847 42.224 1.00 27.40 42 PRO D N 1
ATOM 2374 C CA . PRO D 1 42 ? -13.033 8.147 41.087 1.00 26.92 42 PRO D CA 1
ATOM 2375 C C . PRO D 1 42 ? -12.706 6.849 40.322 1.00 25.41 42 PRO D C 1
ATOM 2376 O O . PRO D 1 42 ? -12.367 5.838 40.941 1.00 25.58 42 PRO D O 1
ATOM 2380 N N . ALA D 1 43 ? -12.871 6.837 39.020 1.00 23.32 43 ALA D N 1
ATOM 2381 C CA . ALA D 1 43 ? -12.601 5.603 38.274 1.00 22.52 43 ALA D CA 1
ATOM 2382 C C . ALA D 1 43 ? -11.470 5.816 37.292 1.00 21.70 43 ALA D C 1
ATOM 2383 O O . ALA D 1 43 ? -10.650 4.937 37.103 1.00 22.18 43 ALA D O 1
ATOM 2385 N N . ALA D 1 44 ? -11.444 6.976 36.643 1.00 20.50 44 ALA D N 1
ATOM 2386 C CA . ALA D 1 44 ? -10.477 7.203 35.601 1.00 20.05 44 ALA D CA 1
ATOM 2387 C C . ALA D 1 44 ? -10.086 8.665 35.557 1.00 20.03 44 ALA D C 1
ATOM 2388 O O . ALA D 1 44 ? -10.798 9.528 36.075 1.00 19.32 44 ALA D O 1
ATOM 2390 N N . VAL D 1 45 ? -8.949 8.932 34.940 1.00 19.52 45 VAL D N 1
ATOM 2391 C CA . VAL D 1 45 ? -8.520 10.304 34.750 1.00 20.34 45 VAL D CA 1
ATOM 2392 C C . VAL D 1 45 ? -8.259 10.502 33.273 1.00 20.42 45 VAL D C 1
ATOM 2393 O O . VAL D 1 45 ? -7.590 9.667 32.625 1.00 20.33 45 VAL D O 1
ATOM 2397 N N . LEU D 1 46 ? -8.807 11.597 32.744 1.00 20.28 46 LEU D N 1
ATOM 2398 C CA . LEU D 1 46 ? -8.582 12.042 31.373 1.00 20.55 46 LEU D CA 1
ATOM 2399 C C . LEU D 1 46 ? -7.676 13.305 31.326 1.00 20.90 46 LEU D C 1
ATOM 2400 O O . LEU D 1 46 ? -7.968 14.292 31.990 1.00 21.33 46 LEU D O 1
ATOM 2405 N N . VAL D 1 47 ? -6.597 13.272 30.542 1.00 21.14 47 VAL D N 1
ATOM 2406 C CA . VAL D 1 47 ? -5.773 14.469 30.332 1.00 20.54 47 VAL D CA 1
ATOM 2407 C C . VAL D 1 47 ? -5.429 14.603 28.860 1.00 19.70 47 VAL D C 1
ATOM 2408 O O . VAL D 1 47 ? -5.543 13.657 28.102 1.00 19.47 47 VAL D O 1
ATOM 2412 N N . GLY D 1 48 ? -4.967 15.784 28.464 1.00 19.71 48 GLY D N 1
ATOM 2413 C CA . GLY D 1 48 ? -4.523 15.995 27.109 1.00 19.86 48 GLY D CA 1
ATOM 2414 C C . GLY D 1 48 ? -3.306 15.131 26.787 1.00 20.45 48 GLY D C 1
ATOM 2415 O O . GLY D 1 48 ? -2.539 14.768 27.680 1.00 18.45 48 GLY D O 1
ATOM 2416 N N . ALA D 1 49 ? -3.172 14.769 25.514 1.00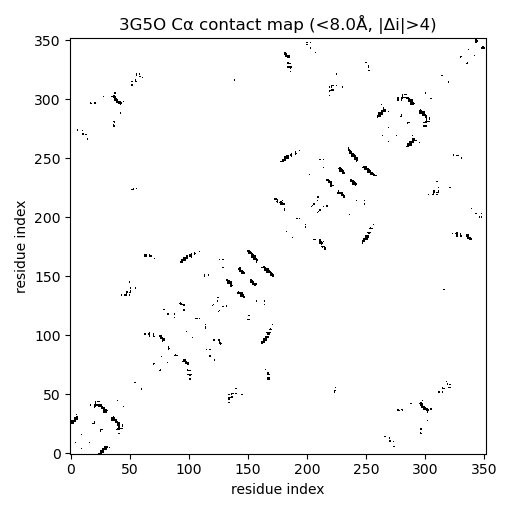 21.40 49 ALA D N 1
ATOM 2417 C CA . ALA D 1 49 ? -1.993 14.073 25.029 1.00 21.48 49 ALA D CA 1
ATOM 2418 C C . ALA D 1 49 ? -0.699 14.840 25.336 1.00 21.50 49 ALA D C 1
ATOM 2419 O O . ALA D 1 49 ? 0.303 14.232 25.738 1.00 20.66 49 ALA D O 1
ATOM 2421 N N . ASP D 1 50 ? -0.714 16.159 25.175 1.00 20.93 50 ASP D N 1
ATOM 2422 C CA . ASP D 1 50 ? 0.505 16.927 25.453 1.00 21.95 50 ASP D CA 1
ATOM 2423 C C . ASP D 1 50 ? 0.853 16.897 26.944 1.00 21.30 50 ASP D C 1
ATOM 2424 O O . ASP D 1 50 ? 2.038 16.774 27.328 1.00 19.52 50 ASP D O 1
ATOM 2429 N N . GLU D 1 51 ? -0.182 17.009 27.781 1.00 20.93 51 GLU D N 1
ATOM 2430 C CA . GLU D 1 51 ? -0.001 16.934 29.225 1.00 21.02 51 GLU D CA 1
ATOM 2431 C C . GLU D 1 51 ? 0.567 15.567 29.625 1.00 20.49 51 GLU D C 1
ATOM 2432 O O . GLU D 1 51 ? 1.451 15.479 30.490 1.00 19.54 51 GLU D O 1
ATOM 2438 N N . TRP D 1 52 ? 0.079 14.507 28.985 1.00 19.11 52 TRP D N 1
ATOM 2439 C CA . TRP D 1 52 ? 0.592 13.179 29.274 1.00 19.44 52 TRP D CA 1
ATOM 2440 C C . TRP D 1 52 ? 2.079 13.117 28.913 1.00 20.27 52 TRP D C 1
ATOM 2441 O O . TRP D 1 52 ? 2.879 12.571 29.683 1.00 19.16 52 TRP D O 1
ATOM 2452 N N . GLU D 1 53 ? 2.437 13.648 27.749 1.00 19.43 53 GLU D N 1
ATOM 2453 C CA . GLU D 1 53 ? 3.848 13.672 27.334 1.00 21.08 53 GLU D CA 1
ATOM 2454 C C . GLU D 1 53 ? 4.701 14.487 28.307 1.00 19.92 53 GLU D C 1
ATOM 2455 O O . GLU D 1 53 ? 5.826 14.104 28.608 1.00 19.72 53 GLU D O 1
ATOM 2461 N N . SER D 1 54 ? 4.177 15.609 28.796 1.00 19.97 54 SER D N 1
ATOM 2462 C CA . SER D 1 54 ? 4.877 16.399 29.832 1.00 20.03 54 SER D CA 1
ATOM 2463 C C . SER D 1 54 ? 5.127 15.518 31.063 1.00 19.07 54 SER D C 1
ATOM 2464 O O . SER D 1 54 ? 6.210 15.551 31.621 1.00 17.69 54 SER D O 1
ATOM 2467 N N . LEU D 1 55 ? 4.113 14.769 31.509 1.00 18.42 55 LEU D N 1
ATOM 2468 C CA A LEU D 1 55 ? 4.337 13.894 32.655 0.50 17.84 55 LEU D CA 1
ATOM 2469 C CA B LEU D 1 55 ? 4.263 13.825 32.639 0.50 18.32 55 LEU D CA 1
ATOM 2470 C C . LEU D 1 55 ? 5.379 12.821 32.333 1.00 18.04 55 LEU D C 1
ATOM 2471 O O . LEU D 1 55 ? 6.276 12.606 33.137 1.00 17.98 55 LEU D O 1
ATOM 2480 N N . GLN D 1 56 ? 5.293 12.181 31.168 1.00 17.07 56 GLN D N 1
ATOM 2481 C CA . GLN D 1 56 ? 6.300 11.153 30.806 1.00 18.47 56 GLN D CA 1
ATOM 2482 C C . GLN D 1 56 ? 7.747 11.686 30.751 1.00 17.35 56 GLN D C 1
ATOM 2483 O O . GLN D 1 56 ? 8.685 11.010 31.166 1.00 17.28 56 GLN D O 1
ATOM 2489 N N . GLU D 1 57 ? 7.930 12.891 30.236 1.00 17.21 57 GLU D N 1
ATOM 2490 C CA . GLU D 1 57 ? 9.265 13.489 30.154 1.00 17.11 57 GLU D CA 1
ATOM 2491 C C . GLU D 1 57 ? 9.722 13.897 31.536 1.00 16.82 57 GLU D C 1
ATOM 2492 O O . GLU D 1 57 ? 10.922 13.886 31.802 1.00 16.79 57 GLU D O 1
ATOM 2498 N N . THR D 1 58 ? 8.785 14.262 32.433 1.00 15.48 58 THR D N 1
ATOM 2499 C CA . THR D 1 58 ? 9.186 14.635 33.806 1.00 16.68 58 THR D CA 1
ATOM 2500 C C . THR D 1 58 ? 9.714 13.369 34.495 1.00 16.70 58 THR D C 1
ATOM 2501 O O . THR D 1 58 ? 10.725 13.418 35.193 1.00 16.31 58 THR D O 1
ATOM 2505 N N . LEU D 1 59 ? 9.048 12.242 34.244 1.00 17.22 59 LEU D N 1
ATOM 2506 C CA . LEU D 1 59 ? 9.461 10.961 34.807 1.00 18.53 59 LEU D CA 1
ATOM 2507 C C . LEU D 1 59 ? 10.830 10.551 34.266 1.00 18.86 59 LEU D C 1
ATOM 2508 O O . LEU D 1 59 ? 11.649 9.987 35.002 1.00 17.62 59 LEU D O 1
ATOM 2513 N N . TYR D 1 60 ? 11.076 10.845 32.997 1.00 18.12 60 TYR D N 1
ATOM 2514 C CA . TYR D 1 60 ? 12.384 10.505 32.397 1.00 18.24 60 TYR D CA 1
ATOM 2515 C C . TYR D 1 60 ? 13.487 11.236 33.147 1.00 17.95 60 TYR D C 1
ATOM 2516 O O . TYR D 1 60 ? 14.476 10.633 33.557 1.00 17.74 60 TYR D O 1
ATOM 2525 N N . TRP D 1 61 ? 13.328 12.549 33.327 1.00 17.22 61 TRP D N 1
ATOM 2526 C CA . TRP D 1 61 ? 14.368 13.314 34.013 1.00 18.17 61 TRP D CA 1
ATOM 2527 C C . TRP D 1 61 ? 14.533 12.953 35.495 1.00 17.86 61 TRP D C 1
ATOM 2528 O O . TRP D 1 61 ? 15.643 12.869 36.005 1.00 17.74 61 TRP D O 1
ATOM 2539 N N . LEU D 1 62 ? 13.428 12.646 36.148 1.00 18.20 62 LEU D N 1
ATOM 2540 C CA . LEU D 1 62 ? 13.436 12.229 37.548 1.00 18.77 62 LEU D CA 1
ATOM 2541 C C . LEU D 1 62 ? 14.066 10.849 37.732 1.00 19.30 62 LEU D C 1
ATOM 2542 O O . LEU D 1 62 ? 14.486 10.534 38.849 1.00 20.16 62 LEU D O 1
ATOM 2547 N N . ALA D 1 63 ? 14.146 10.043 36.671 1.00 19.60 63 ALA D N 1
ATOM 2548 C CA . ALA D 1 63 ? 14.927 8.800 36.708 1.00 21.08 63 ALA D CA 1
ATOM 2549 C C . ALA D 1 63 ? 16.451 9.000 36.751 1.00 22.17 63 ALA D C 1
ATOM 2550 O O . ALA D 1 63 ? 17.199 8.033 36.962 1.00 21.69 63 ALA D O 1
ATOM 2552 N N . GLN D 1 64 ? 16.913 10.223 36.507 1.00 22.04 64 GLN D N 1
ATOM 2553 C CA . GLN D 1 64 ? 18.332 10.523 36.623 1.00 23.67 64 GLN D CA 1
ATOM 2554 C C . GLN D 1 64 ? 18.718 10.818 38.086 1.00 23.59 64 GLN D C 1
ATOM 2555 O O . GLN D 1 64 ? 18.231 11.805 38.671 1.00 24.22 64 GLN D O 1
ATOM 2561 N N . PRO D 1 65 ? 19.580 9.975 38.691 1.00 24.08 65 PRO D N 1
ATOM 2562 C CA . PRO D 1 65 ? 19.969 10.170 40.109 1.00 23.49 65 PRO D CA 1
ATOM 2563 C C . PRO D 1 65 ? 20.617 11.546 40.299 1.00 22.65 65 PRO D C 1
ATOM 2564 O O . PRO D 1 65 ? 21.423 11.953 39.475 1.00 21.90 65 PRO D O 1
ATOM 2568 N N . GLY D 1 66 ? 20.203 12.282 41.327 1.00 21.39 66 GLY D N 1
ATOM 2569 C CA . GLY D 1 66 ? 20.768 13.622 41.594 1.00 22.10 66 GLY D CA 1
ATOM 2570 C C . GLY D 1 66 ? 20.278 14.740 40.654 1.00 20.90 66 GLY D C 1
ATOM 2571 O O . GLY D 1 66 ? 20.966 15.754 40.492 1.00 21.00 66 GLY D O 1
ATOM 2572 N N . ILE D 1 67 ? 19.122 14.542 40.016 1.00 19.29 67 ILE D N 1
ATOM 2573 C CA . ILE D 1 67 ? 18.626 15.506 39.031 1.00 18.90 67 ILE D CA 1
ATOM 2574 C C . ILE D 1 67 ? 18.385 16.929 39.606 1.00 18.95 67 ILE D C 1
ATOM 2575 O O . ILE D 1 67 ? 18.813 17.913 39.032 1.00 18.32 67 ILE D O 1
ATOM 2580 N N . ARG D 1 68 ? 17.711 17.045 40.733 1.00 19.20 68 ARG D N 1
ATOM 2581 C CA . ARG D 1 68 ? 17.471 18.368 41.275 1.00 20.55 68 ARG D CA 1
ATOM 2582 C C . ARG D 1 68 ? 18.779 19.054 41.731 1.00 20.20 68 ARG D C 1
ATOM 2583 O O . ARG D 1 68 ? 18.937 20.286 41.575 1.00 19.76 68 ARG D O 1
ATOM 2591 N N . GLU D 1 69 ? 19.726 18.269 42.247 1.00 19.87 69 GLU D N 1
ATOM 2592 C CA . GLU D 1 69 ? 21.032 18.854 42.649 1.00 20.81 69 GLU D CA 1
ATOM 2593 C C . GLU D 1 69 ? 21.796 19.348 41.414 1.00 20.43 69 GLU D C 1
ATOM 2594 O O . GLU D 1 69 ? 22.442 20.388 41.472 1.00 19.93 69 GLU D O 1
ATOM 2600 N N . SER D 1 70 ? 21.711 18.621 40.289 1.00 18.83 70 SER D N 1
ATOM 2601 C CA . SER D 1 70 ? 22.424 19.043 39.094 1.00 19.15 70 SER D CA 1
ATOM 2602 C C . SER D 1 70 ? 21.745 20.291 38.499 1.00 18.15 70 SER D C 1
ATOM 2603 O O . SER D 1 70 ? 22.437 21.129 37.979 1.00 17.82 70 SER D O 1
ATOM 2606 N N . ILE D 1 71 ? 20.406 20.393 38.591 1.00 18.10 71 ILE D N 1
ATOM 2607 C CA . ILE D 1 71 ? 19.671 21.615 38.213 1.00 19.20 71 ILE D CA 1
ATOM 2608 C C . ILE D 1 71 ? 20.055 22.832 39.084 1.00 20.04 71 ILE D C 1
ATOM 2609 O O . ILE D 1 71 ? 20.248 23.927 38.571 1.00 19.17 71 ILE D O 1
ATOM 2614 N N . ALA D 1 72 ? 20.202 22.627 40.393 1.00 21.26 72 ALA D N 1
ATOM 2615 C CA . ALA D 1 72 ? 20.718 23.693 41.300 1.00 21.81 72 ALA D CA 1
ATOM 2616 C C . ALA D 1 72 ? 22.123 24.153 40.872 1.00 22.46 72 ALA D C 1
ATOM 2617 O O . ALA D 1 72 ? 22.448 25.351 40.897 1.00 22.56 72 ALA D O 1
ATOM 2619 N N . GLU D 1 73 ? 22.965 23.196 40.494 1.00 21.05 73 GLU D N 1
ATOM 2620 C CA . GLU D 1 73 ? 24.282 23.566 40.013 1.00 22.50 73 GLU D CA 1
ATOM 2621 C C . GLU D 1 73 ? 24.192 24.348 38.678 1.00 22.08 73 GLU D C 1
ATOM 2622 O O . GLU D 1 73 ? 24.876 25.350 38.493 1.00 21.57 73 GLU D O 1
ATOM 2628 N N . ALA D 1 74 ? 23.339 23.900 37.766 1.00 21.07 74 ALA D N 1
ATOM 2629 C CA . ALA D 1 74 ? 23.175 24.610 36.492 1.00 21.09 74 ALA D CA 1
ATOM 2630 C C . ALA D 1 74 ? 22.592 25.986 36.730 1.00 21.57 74 ALA D C 1
ATOM 2631 O O . ALA D 1 74 ? 23.045 26.955 36.119 1.00 22.19 74 ALA D O 1
ATOM 2633 N N . ASP D 1 75 ? 21.579 26.073 37.588 1.00 21.88 75 ASP D N 1
ATOM 2634 C CA . ASP D 1 75 ? 21.023 27.383 37.974 1.00 23.95 75 ASP D CA 1
ATOM 2635 C C . ASP D 1 75 ? 22.065 28.320 38.623 1.00 23.88 75 ASP D C 1
ATOM 2636 O O . ASP D 1 75 ? 22.086 29.524 38.360 1.00 23.12 75 ASP D O 1
ATOM 2641 N N . ALA D 1 76 ? 22.948 27.771 39.444 1.00 24.67 76 ALA D N 1
ATOM 2642 C CA . ALA D 1 76 ? 24.054 28.584 39.989 1.00 24.94 76 ALA D CA 1
ATOM 2643 C C . ALA D 1 76 ? 25.029 29.049 38.848 1.00 26.69 76 ALA D C 1
ATOM 2644 O O . ALA D 1 76 ? 25.472 30.212 38.828 1.00 24.59 76 ALA D O 1
ATOM 2646 N N . ASP D 1 77 ? 25.338 28.134 37.909 1.00 27.23 77 ASP D N 1
ATOM 2647 C CA . ASP D 1 77 ? 26.077 28.466 36.686 1.00 28.83 77 ASP D CA 1
ATOM 2648 C C . ASP D 1 77 ? 25.525 29.699 35.947 1.00 28.52 77 ASP D C 1
ATOM 2649 O O . ASP D 1 77 ? 26.275 30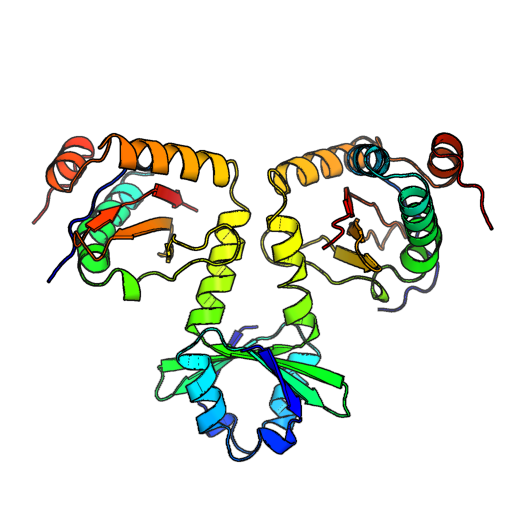.609 35.651 1.00 28.98 77 ASP D O 1
ATOM 2654 N N . ILE D 1 78 ? 24.227 29.685 35.650 1.00 28.32 78 ILE D N 1
ATOM 2655 C CA . ILE D 1 78 ? 23.518 30.782 35.022 1.00 28.60 78 ILE D CA 1
ATOM 2656 C C . ILE D 1 78 ? 23.714 32.098 35.823 1.00 30.07 78 ILE D C 1
ATOM 2657 O O . ILE D 1 78 ? 24.143 33.126 35.270 1.00 29.36 78 ILE D O 1
ATOM 2662 N N . ALA D 1 79 ? 23.406 32.064 37.113 1.00 29.90 79 ALA D N 1
ATOM 2663 C CA . ALA D 1 79 ? 23.573 33.261 37.951 1.00 31.81 79 ALA D CA 1
ATOM 2664 C C . ALA D 1 79 ? 25.038 33.722 38.036 1.00 32.58 79 ALA D C 1
ATOM 2665 O O . ALA D 1 79 ? 25.295 34.909 38.257 1.00 33.86 79 ALA D O 1
ATOM 2667 N N . SER D 1 80 ? 25.988 32.804 37.857 1.00 32.82 80 SER D N 1
ATOM 2668 C CA . SER D 1 80 ? 27.410 33.133 37.953 1.00 33.69 80 SER D CA 1
ATOM 2669 C C . SER D 1 80 ? 28.116 33.417 36.622 1.00 34.10 80 SER D C 1
ATOM 2670 O O . SER D 1 80 ? 29.308 33.648 36.618 1.00 33.47 80 SER D O 1
ATOM 2673 N N . GLY D 1 81 ? 27.397 33.339 35.496 1.00 34.42 81 GLY D N 1
ATOM 2674 C CA . GLY D 1 81 ? 28.024 33.457 34.183 1.00 34.02 81 GLY D CA 1
ATOM 2675 C C . GLY D 1 81 ? 28.911 32.304 33.754 1.00 33.16 81 GLY D C 1
ATOM 2676 O O . GLY D 1 81 ? 29.736 32.464 32.858 1.00 34.44 81 GLY D O 1
ATOM 2677 N N . ARG D 1 82 ? 28.781 31.139 34.382 1.00 31.55 82 ARG D N 1
ATOM 2678 C CA . ARG D 1 82 ? 29.448 29.932 33.862 1.00 30.25 82 ARG D CA 1
ATOM 2679 C C . ARG D 1 82 ? 28.583 29.320 32.746 1.00 29.17 82 ARG D C 1
ATOM 2680 O O . ARG D 1 82 ? 28.120 28.163 32.845 1.00 29.17 82 ARG D O 1
ATOM 2688 N N . THR D 1 83 ? 28.332 30.094 31.694 1.00 27.06 83 THR D N 1
ATOM 2689 C CA . THR D 1 83 ? 27.634 29.537 30.546 1.00 26.19 83 THR D CA 1
ATOM 2690 C C . THR D 1 83 ? 28.498 29.735 29.301 1.00 25.93 83 THR D C 1
ATOM 2691 O O . THR D 1 83 ? 29.393 30.586 29.293 1.00 25.60 83 THR D O 1
ATOM 2695 N N . TYR D 1 84 ? 28.223 28.937 28.278 1.00 23.42 84 TYR D N 1
ATOM 2696 C CA . TYR D 1 84 ? 29.022 28.889 27.066 1.00 23.33 84 TYR D CA 1
ATOM 2697 C C . TYR D 1 84 ? 28.135 29.103 25.872 1.00 22.35 84 TYR D C 1
ATOM 2698 O O . TYR D 1 84 ? 27.106 28.424 25.710 1.00 21.91 84 TYR D O 1
ATOM 2707 N N . GLY D 1 85 ? 28.579 29.987 24.982 1.00 22.33 85 GLY D N 1
ATOM 2708 C CA . GLY D 1 85 ? 27.809 30.328 23.769 1.00 21.00 85 GLY D CA 1
ATOM 2709 C C . GLY D 1 85 ? 28.202 29.494 22.582 1.00 20.84 85 GLY D C 1
ATOM 2710 O O . GLY D 1 85 ? 29.150 28.704 22.651 1.00 19.88 85 GLY D O 1
ATOM 2711 N N . GLU D 1 86 ? 27.540 29.736 21.466 1.00 20.95 86 GLU D N 1
ATOM 2712 C CA . GLU D 1 86 ? 27.781 28.941 20.256 1.00 22.38 86 GLU D CA 1
ATOM 2713 C C . GLU D 1 86 ? 29.241 28.921 19.769 1.00 21.67 86 GLU D C 1
ATOM 2714 O O . GLU D 1 86 ? 29.762 27.875 19.452 1.00 21.48 86 GLU D O 1
ATOM 2720 N N . ASP D 1 87 ? 29.909 30.067 19.746 1.00 21.53 87 ASP D N 1
ATOM 2721 C CA . ASP D 1 87 ? 31.284 30.117 19.189 1.00 22.13 87 ASP D CA 1
ATOM 2722 C C . ASP D 1 87 ? 32.254 29.271 19.989 1.00 21.22 87 ASP D C 1
ATOM 2723 O O . ASP D 1 87 ? 33.063 28.505 19.428 1.00 20.47 87 ASP D O 1
ATOM 2728 N N . GLU D 1 88 ? 32.131 29.390 21.305 1.00 20.00 88 GLU D N 1
ATOM 2729 C CA . GLU D 1 88 ? 32.997 28.659 22.244 1.00 21.84 88 GLU D CA 1
ATOM 2730 C C . GLU D 1 88 ? 32.690 27.154 22.216 1.00 21.28 88 GLU D C 1
ATOM 2731 O O . GLU D 1 88 ? 33.595 26.348 22.270 1.00 20.89 88 GLU D O 1
ATOM 2737 N N . ILE D 1 89 ? 31.408 26.794 22.116 1.00 20.49 89 ILE D N 1
ATOM 2738 C CA . ILE D 1 89 ? 31.025 25.387 22.110 1.00 20.18 89 ILE D CA 1
ATOM 2739 C C . ILE D 1 89 ? 31.431 24.735 20.786 1.00 18.64 89 ILE D C 1
ATOM 2740 O O . ILE D 1 89 ? 31.987 23.649 20.770 1.00 18.63 89 ILE D O 1
ATOM 2745 N N . ARG D 1 90 ? 31.130 25.383 19.671 1.00 19.28 90 ARG D N 1
ATOM 2746 C CA . ARG D 1 90 ? 31.546 24.813 18.375 1.00 19.92 90 ARG D CA 1
ATOM 2747 C C . ARG D 1 90 ? 33.077 24.705 18.249 1.00 20.77 90 ARG D C 1
ATOM 2748 O O . ARG D 1 90 ? 33.608 23.712 17.709 1.00 21.29 90 ARG D O 1
ATOM 2756 N N . ALA D 1 91 ? 33.787 25.679 18.798 1.00 20.51 91 ALA D N 1
ATOM 2757 C CA . ALA D 1 91 ? 35.281 25.605 18.856 1.00 20.86 91 ALA D CA 1
ATOM 2758 C C . ALA D 1 91 ? 35.796 24.438 19.680 1.00 22.23 91 ALA D C 1
ATOM 2759 O O . ALA D 1 91 ? 36.582 23.625 19.162 1.00 22.92 91 ALA D O 1
ATOM 2761 N N . GLU D 1 92 ? 35.361 24.345 20.940 1.00 22.40 92 GLU D N 1
ATOM 2762 C CA . GLU D 1 92 ? 35.873 23.300 21.838 1.00 24.52 92 GLU D CA 1
ATOM 2763 C C . GLU D 1 92 ? 35.604 21.871 21.285 1.00 25.40 92 GLU D C 1
ATOM 2764 O O . GLU D 1 92 ? 36.474 20.985 21.346 1.00 26.05 92 GLU D O 1
ATOM 2770 N N . PHE D 1 93 ? 34.408 21.668 20.740 1.00 24.48 93 PHE D N 1
ATOM 2771 C CA . PHE D 1 93 ? 33.992 20.342 20.352 1.00 25.15 93 PHE D CA 1
ATOM 2772 C C . PHE D 1 93 ? 34.193 20.022 18.884 1.00 26.08 93 PHE D C 1
ATOM 2773 O O . PHE D 1 93 ? 33.951 18.888 18.457 1.00 26.25 93 PHE D O 1
ATOM 2781 N N . GLY D 1 94 ? 34.717 21.005 18.143 1.00 26.50 94 GLY D N 1
ATOM 2782 C CA . GLY D 1 94 ? 35.128 20.819 16.761 1.00 26.95 94 GLY D CA 1
ATOM 2783 C C . GLY D 1 94 ? 33.922 20.574 15.869 1.00 27.37 94 GLY D C 1
ATOM 2784 O O . GLY D 1 94 ? 33.974 19.738 14.983 1.00 26.22 94 GLY D O 1
ATOM 2785 N N . VAL D 1 95 ? 32.847 21.324 16.099 1.00 26.50 95 VAL D N 1
ATOM 2786 C CA . VAL D 1 95 ? 31.642 21.214 15.277 1.00 27.37 95 VAL D CA 1
ATOM 2787 C C . VAL D 1 95 ? 31.382 22.558 14.575 1.00 28.95 95 VAL D C 1
ATOM 2788 O O . VAL D 1 95 ? 30.625 23.359 15.064 1.00 27.39 95 VAL D O 1
ATOM 2792 N N . PRO D 1 96 ? 32.040 22.826 13.433 1.00 32.28 96 PRO D N 1
ATOM 2793 C CA . PRO D 1 96 ? 31.804 24.119 12.775 1.00 34.59 96 PRO D CA 1
ATOM 2794 C C . PRO D 1 96 ? 30.438 24.209 12.081 1.00 37.13 96 PRO D C 1
ATOM 2795 O O . PRO D 1 96 ? 29.853 23.192 11.729 1.00 36.06 96 PRO D O 1
ATOM 2799 N N . ARG D 1 97 ? 29.935 25.430 11.924 1.00 40.81 97 ARG D N 1
ATOM 2800 C CA . ARG D 1 97 ? 28.636 25.696 11.291 1.00 44.92 97 ARG D CA 1
ATOM 2801 C C . ARG D 1 97 ? 28.509 25.088 9.896 1.00 47.70 97 ARG D C 1
ATOM 2802 O O . ARG D 1 97 ? 29.508 24.973 9.181 1.00 48.17 97 ARG D O 1
ATOM 2810 N N . ARG D 1 98 ? 27.274 24.700 9.545 1.00 50.88 98 ARG D N 1
ATOM 2811 C CA . ARG D 1 98 ? 26.861 24.296 8.175 1.00 53.81 98 ARG D CA 1
ATOM 2812 C C . ARG D 1 98 ? 27.154 22.833 7.827 1.00 54.49 98 ARG D C 1
ATOM 2813 O O . ARG D 1 98 ? 26.676 21.874 8.471 1.00 55.01 98 ARG D O 1
#

Secondary structure (DSSP, 8-state):
-EEEEEHHHHTT-HHHHHHHHHTSS-EEEEEETTEEEEEEEEHHHHHHHHHHHHHHTSTTHHHHHHHHHHHHHHT-EE-HHHHHHHHT----/-PPEEEEEHHHHHHHTTS-HHHHHHHHHHHTTHHHH-TTTSSEE--GGGTT-EEEE-SSEEEEEEEETTTTEEEEEEEEE-/---SSPPEEEEEHHHHHHHTTS-HHHHHHHHHHIIIIIHH-TTTTEEE--GGGTT-EEEEETTEEEEEEEEGGGTEEEEEEEEE---/-EEEEEHHHHTT-HHHHHHHHHTSS-EEEEEETTEEEEEEEEHHHHHHHHHHHHHHTSTTHHHHHHHHHHHHHHT-EE-HHHHHHHHT----

Radius of gyration: 23.52 Å; Cα contacts (8 Å, |Δi|>4): 635; chains: 4; bounding box: 59×52×66 Å

B-factor: mean 27.81, std 9.17, range [11.93, 67.67]

Sequence (352 aa):
LMRILPISTIKGKLNEFVDAVSSTQDQITITKNGAPAAVLVGADEWESLQETLYWLAQPGIRESIAEADADIASGRTYGEDEIRAEFGVPRRVPYTVRFTTTARRDLHKLPPRILAAVVEFAFGDLSREPLRVGKPLRRELAGTFSARRGTYRLLYRIDDEHTTVVIILRVDHRDDKMVPYTVRFTTTTARRDLHKLPPRILAAVVEFAFGDLSREPLRVGKPLRRELAGTFSARRGTYRLLYRIIDDEEHTTVVIILRVDHRADLMRILPISTIKGKLNEFVDAVSSTQDQITITKNGAPAAVLVGADEWESLLQETLYWLAQPGIRESIAEADADIASGRTYGEDEIRAEFGVPRR

CATH classification: 3.40.1620.10 (+1 more: 1.10.1220.170)

InterPro domains:
  IPR006442 Type II toxin-antitoxin system, antitoxin Phd/YefM [PF02604] (1-72)
  IPR036165 YefM-like superfamily [SSF143120] (1-81)
  IPR051405 phD/YefM antitoxin [PTHR33713] (1-88)

Nearest PDB structures (foldseek):
  3g5o-assembly1_D  TM=9.133E-01  e=4.829E-17  Mycobacterium tuberculosis H37Rv
  7bwf-assembly1_D  TM=8.210E-01  e=1.311E-05  Staphylococcus aureus
  6l8f-assembly1_A  TM=7.933E-01  e=3.440E-05  Staphylococcus aureus subsp. aureus NCTC 8325
  6l8e-assembly2_L  TM=8.802E-01  e=6.045E-03  Staphylococcus aureus subsp. aureus NCTC 8325
  2a6q-assembly3_D  TM=8.696E-01  e=1.821E-02  Escherichia coli

Solvent-accessible surface area: 17488 Å² total; per-residue (Å²): 67,149,151,124,35,63,15,78,62,0,94,84,124,8,60,92,40,0,73,45,0,37,94,59,106,38,44,8,26,2,17,60,152,74,53,82,10,0,3,3,2,0,13,80,14,14,50,1,16,30,2,0,2,40,0,5,4,24,84,36,3,54,113,18,20,65,92,0,46,49,7,62,95,72,56,113,22,54,7,43,101,88,0,19,86,78,27,61,14,109,102,261,180,84,46,77,7,70,0,0,25,11,0,57,120,15,0,115,161,18,60,109,211,30,18,33,42,0,0,83,12,0,26,12,61,0,12,136,88,10,114,180,36,2,37,42,1,42,124,91,5,68,49,3,29,2,0,110,88,88,38,15,50,0,0,0,67,28,52,89,153,112,71,23,0,14,0,0,28,6,18,69,243,120,98,39,198,78,88,15,78,5,80,0,0,27,4,0,46,111,7,0,104,135,17,68,114,212,41,18,33,44,0,0,66,10,0,24,10,54,0,11,133,51,0,46,147,32,7,57,46,1,30,88,64,4,66,50,2,31,3,0,129,91,53,57,24,38,0,0,0,65,36,51,71,155,132,54,22,0,13,0,0,25,1,6,48,118,86,176,95,85,110,116,30,62,17,82,53,0,88,83,114,7,60,101,15,0,64,38,0,38,94,59,104,47,28,1,12,1,8,66,164,67,54,80,7,0,2,0,1,0,14,86,6,15,79,2,8,42,13,0,5,35,0,0,39,18,95,38,5,97,92,22,15,62,70,0,48,47,1,65,95,70,58,112,24,51,11,50,102,96,0,17,79,85,32,56,13,106,123,268

Foldseek 3Di:
DEEEEEVVVCPPVVVVVQVVQQVDQYKYQYDDPNHGDDMDHHPVNVVVVVVVVVQVPDPCSVVVVVVVVVCVVVVVDDDDVVVCVVVVPDDD/DFFAEEEDPQAVVQLVPDDVVVSVVCVCCRVDVCRVCVPVQWDADDDPSGQWIWGDDDFKIWIWHADVVRRYIYTNHIGGD/DFDPAFFAEEEDPQAVVQLVVDDVVVSVVVVCCRRPVCRRGVPPQWAADDDPSGQWTWGDDQFKIWIWHADVVRSYIYTNHIDGDND/DEAEEEVVVCPPPVVVVQVVAQVDLYKYFYDDPPHGDDIDHHPVNVVVVVVVVVQVVDPCSVVVVVVVVVCVVVVVDDDDVRVCVVVVPDDD